Protein AF-A0A9X3L8W0-F1 (afdb_monomer)

InterPro domains:
  IPR000055 Type I restriction modification DNA specificity domain [PF01420] (2-52)
  IPR000055 Type I restriction modification DNA specificity domain [PF01420] (79-223)
  IPR044946 Type I restriction modification DNA specificity domain superfamily [G3DSA:3.90.220.20] (1-67)
  IPR044946 Type I restriction modification DNA specificity domain superfamily [G3DSA:3.90.220.20] (75-221)
  IPR052021 Type I restriction system S subunit [PTHR30408] (2-223)

pLDDT: mean 87.29, std 11.25, range [36.19, 97.88]

Nearest PDB structures (foldseek):
  7vru-assembly1_C  TM=7.306E-01  e=3.325E-08  Aquipseudomonas alcaligenes
  7vs4-assembly1_C  TM=7.216E-01  e=7.332E-08  Aquipseudomonas alcaligenes
  1yf2-assembly2_B  TM=6.536E-01  e=5.409E-08  Methanocaldococcus jannaschii DSM 2661
  8vsr-assembly1_D  TM=7.601E-01  e=6.220E-06  Streptococcus pyogenes MGAS315
  7bto-assembly1_I  TM=6.512E-01  e=2.846E-05  Escherichia coli

Structure (mmCIF, N/CA/C/O backbone):
data_AF-A0A9X3L8W0-F1
#
_entry.id   AF-A0A9X3L8W0-F1
#
loop_
_atom_site.group_PDB
_atom_site.id
_atom_site.type_symbol
_atom_site.label_atom_id
_atom_site.label_alt_id
_atom_site.label_comp_id
_atom_site.label_asym_id
_atom_site.label_entity_id
_atom_site.label_seq_id
_atom_site.pdbx_PDB_ins_code
_atom_site.Cartn_x
_atom_site.Cartn_y
_atom_site.Cartn_z
_atom_site.occupancy
_atom_site.B_iso_or_equiv
_atom_site.auth_seq_id
_atom_site.auth_comp_id
_atom_site.auth_asym_id
_atom_site.auth_atom_id
_atom_site.pdbx_PDB_model_num
ATOM 1 N N . MET A 1 1 ? -28.174 30.145 -14.293 1.00 36.19 1 MET A N 1
ATOM 2 C CA . MET A 1 1 ? -28.746 30.292 -12.938 1.00 36.19 1 MET A CA 1
ATOM 3 C C . MET A 1 1 ?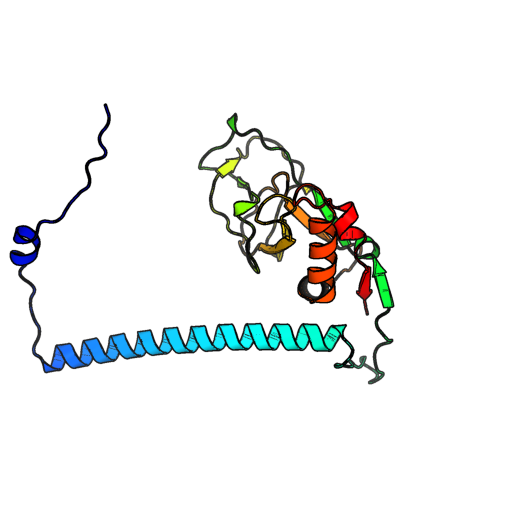 -29.158 28.911 -12.464 1.00 36.19 1 MET A C 1
ATOM 5 O O . MET A 1 1 ? -29.976 28.294 -13.125 1.00 36.19 1 MET A O 1
ATOM 9 N N . GLY A 1 2 ? -28.549 28.388 -11.406 1.00 38.94 2 GLY A N 1
ATOM 10 C CA . GLY A 1 2 ? -28.863 27.056 -10.885 1.00 38.94 2 GLY A CA 1
ATOM 11 C C . GLY A 1 2 ? -28.496 27.012 -9.414 1.00 38.94 2 GLY A C 1
ATOM 12 O O . GLY A 1 2 ? -27.402 26.584 -9.064 1.00 38.94 2 GLY A O 1
ATOM 13 N N . GLY A 1 3 ? -29.362 27.579 -8.575 1.00 41.16 3 GLY A N 1
AT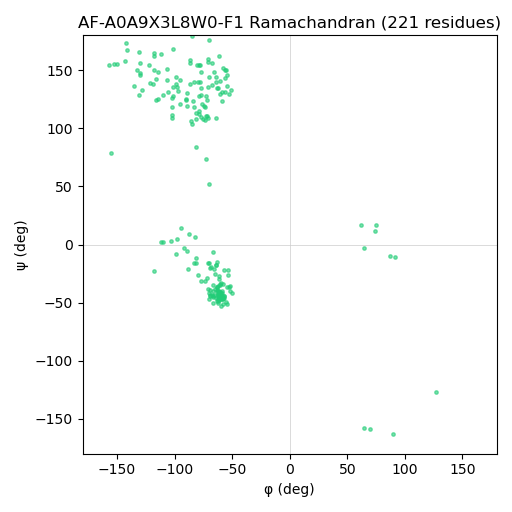OM 14 C CA . GLY A 1 3 ? -29.198 27.549 -7.127 1.00 41.16 3 GLY A CA 1
ATOM 15 C C . GLY A 1 3 ? -29.467 26.140 -6.615 1.00 41.16 3 GLY A C 1
ATOM 16 O O . GLY A 1 3 ? -30.525 25.576 -6.885 1.00 41.16 3 GLY A O 1
ATOM 17 N N . SER A 1 4 ? -28.511 25.563 -5.892 1.00 50.84 4 SER A N 1
ATOM 18 C CA . SER A 1 4 ? -28.744 24.350 -5.120 1.00 50.84 4 SER A CA 1
ATOM 19 C C . SER A 1 4 ? -29.615 24.701 -3.913 1.00 50.84 4 SER A C 1
ATOM 21 O O . SER A 1 4 ? -29.193 25.416 -3.003 1.00 50.84 4 SER A O 1
ATOM 23 N N . THR A 1 5 ? -30.860 24.231 -3.907 1.00 51.44 5 THR A N 1
ATOM 24 C CA . THR A 1 5 ? -31.755 24.372 -2.755 1.00 51.44 5 THR A CA 1
ATOM 25 C C . THR A 1 5 ? -31.166 23.590 -1.583 1.00 51.44 5 THR A C 1
ATOM 27 O O . THR A 1 5 ? -31.130 22.361 -1.596 1.00 51.44 5 THR A O 1
ATOM 30 N N . ARG A 1 6 ? -30.665 24.300 -0.569 1.00 59.81 6 ARG A N 1
ATOM 31 C CA . ARG A 1 6 ? -30.319 23.705 0.724 1.00 59.81 6 ARG A CA 1
ATOM 32 C C . ARG A 1 6 ? -31.618 23.407 1.470 1.00 59.81 6 ARG A C 1
ATOM 34 O O . ARG A 1 6 ? -32.373 24.330 1.763 1.00 59.81 6 ARG A O 1
ATOM 41 N N . PHE A 1 7 ? -31.879 22.139 1.777 1.00 62.81 7 PHE A N 1
ATOM 42 C CA . PHE A 1 7 ? -32.945 21.773 2.707 1.00 62.81 7 PHE A CA 1
ATOM 43 C C . PHE A 1 7 ? -32.513 22.190 4.116 1.00 62.81 7 PHE A C 1
ATOM 45 O O . PHE A 1 7 ? -31.592 21.606 4.681 1.00 62.81 7 PHE A O 1
ATOM 52 N N . ASN A 1 8 ? -33.149 23.227 4.655 1.00 67.50 8 ASN A N 1
ATOM 53 C CA . ASN A 1 8 ? -32.950 23.677 6.028 1.00 67.50 8 ASN A CA 1
ATOM 54 C C . ASN A 1 8 ? -34.168 23.266 6.858 1.00 67.50 8 ASN A C 1
ATOM 56 O O . ASN A 1 8 ? -35.303 23.520 6.459 1.00 67.50 8 ASN A O 1
ATOM 60 N N . VAL A 1 9 ? -33.933 22.659 8.020 1.00 73.69 9 VAL A N 1
ATOM 61 C CA . VAL A 1 9 ? -34.980 22.396 9.013 1.00 73.69 9 VAL A CA 1
ATOM 62 C C . VAL A 1 9 ? -35.052 23.611 9.938 1.00 73.69 9 VAL A C 1
ATOM 64 O O . VAL A 1 9 ? -34.052 23.974 10.554 1.00 73.69 9 VAL A O 1
ATOM 67 N N . SER A 1 10 ? -36.204 24.286 9.997 1.00 80.50 10 SER A N 1
ATOM 68 C CA . SER A 1 10 ? -36.392 25.466 10.848 1.00 80.50 10 SER A CA 1
ATOM 69 C C . SER A 1 10 ? -36.601 25.077 12.314 1.00 80.50 10 SER A C 1
ATOM 71 O O . SER A 1 10 ? -37.125 24.006 12.621 1.00 80.50 10 SER A O 1
ATOM 73 N N . GLN A 1 11 ? -36.261 25.990 13.229 1.00 77.94 11 GLN A N 1
ATOM 74 C CA . GLN A 1 11 ? -36.484 25.810 14.669 1.00 77.94 11 GLN A CA 1
ATOM 75 C C . GLN A 1 11 ? -37.953 25.486 14.991 1.00 77.94 11 GLN A C 1
ATOM 77 O O . GLN A 1 11 ? -38.232 24.663 15.853 1.00 77.94 11 GLN A O 1
ATOM 82 N N . SER A 1 12 ? -38.892 26.087 14.254 1.00 80.88 12 SER A N 1
ATOM 83 C CA . SER A 1 12 ? -40.327 25.819 14.389 1.00 80.88 12 SER A CA 1
ATOM 84 C C . SER A 1 12 ? -40.712 24.376 14.048 1.00 80.88 12 SER A C 1
ATOM 86 O O . SER A 1 12 ? -41.572 23.818 14.720 1.00 80.88 12 SER A O 1
ATOM 88 N N . ILE A 1 13 ? -40.061 23.760 13.052 1.00 79.69 13 ILE A N 1
ATOM 89 C CA . ILE A 1 13 ? -40.296 22.358 12.679 1.00 79.69 13 ILE A CA 1
ATOM 90 C C . ILE A 1 13 ? -39.760 21.439 13.777 1.00 79.69 13 ILE A C 1
ATOM 92 O O . ILE A 1 13 ? -40.487 20.556 14.222 1.00 79.69 13 ILE A O 1
ATOM 96 N N . LEU A 1 14 ? -38.538 21.677 14.268 1.00 77.62 14 LEU A N 1
ATOM 97 C CA . LEU A 1 14 ? -37.950 20.878 15.352 1.00 77.62 14 LEU A CA 1
ATOM 98 C C . LEU A 1 14 ? -38.792 20.926 16.634 1.00 77.62 14 LEU A C 1
ATOM 100 O O . LEU A 1 14 ? -39.015 19.887 17.246 1.00 77.62 14 LEU A O 1
ATOM 104 N N . SER A 1 15 ? -39.311 22.101 17.003 1.00 81.00 15 SER A N 1
ATOM 105 C CA . SER A 1 15 ? -40.166 22.261 18.188 1.00 81.00 15 SER A CA 1
ATOM 106 C C . SER A 1 15 ? -41.538 21.588 18.066 1.00 81.00 15 SER A C 1
ATOM 108 O O . SER A 1 15 ? -42.189 21.376 19.083 1.00 81.00 15 SER A O 1
ATOM 110 N N . SER A 1 16 ? -41.993 21.278 16.847 1.00 82.94 16 SER A N 1
ATOM 111 C CA . SER A 1 16 ? -43.284 20.615 16.597 1.00 82.94 16 SER A CA 1
ATOM 112 C C . SER A 1 16 ? -43.208 19.084 16.594 1.00 82.94 16 SER A C 1
ATOM 114 O O . SER A 1 16 ? -44.237 18.421 16.482 1.00 82.94 16 SER A O 1
ATOM 116 N N . ILE A 1 17 ? -42.004 18.511 16.700 1.00 83.06 17 ILE A N 1
ATOM 117 C CA . ILE A 1 17 ? -41.821 17.060 16.759 1.00 83.06 17 ILE A CA 1
ATOM 118 C C . ILE A 1 17 ? -42.183 16.587 18.168 1.00 83.06 17 ILE A C 1
ATOM 120 O O . ILE A 1 17 ? -41.449 16.825 19.126 1.00 83.06 17 ILE A O 1
ATOM 124 N N . GLU A 1 18 ? -43.301 15.880 18.290 1.00 75.75 18 GLU A N 1
ATOM 125 C CA . GLU A 1 18 ? -43.646 15.168 19.517 1.00 75.75 18 GLU A CA 1
ATOM 126 C C . GLU A 1 18 ? -42.815 13.886 19.624 1.00 75.75 18 GLU A C 1
ATOM 128 O O . GLU A 1 18 ? -42.859 13.012 18.756 1.00 75.75 18 GLU A O 1
ATOM 133 N N . ILE A 1 19 ? -42.042 13.767 20.703 1.00 76.25 19 ILE A N 1
ATOM 134 C CA . ILE A 1 19 ? -41.211 12.594 20.983 1.00 76.25 19 ILE A CA 1
ATOM 135 C C . ILE A 1 19 ? -41.742 11.954 22.263 1.00 76.25 19 ILE A C 1
ATOM 137 O O . ILE A 1 19 ? -41.827 12.601 23.306 1.00 76.25 19 ILE A O 1
ATOM 141 N N . SER A 1 20 ? -42.097 10.672 22.201 1.00 66.88 20 SER A N 1
ATOM 142 C CA . SER A 1 20 ? -42.555 9.935 23.379 1.00 66.88 20 SER A CA 1
ATOM 143 C C . SER A 1 20 ? -41.372 9.640 24.305 1.00 66.88 20 SER A C 1
ATOM 145 O O . SER A 1 20 ? -40.515 8.822 23.978 1.00 66.88 20 SER A O 1
ATOM 147 N N . ILE A 1 21 ? -41.344 10.283 25.472 1.00 67.44 21 ILE A N 1
ATOM 148 C CA . ILE A 1 21 ? -40.310 10.119 26.503 1.00 67.44 21 ILE A CA 1
ATOM 149 C C . ILE A 1 21 ? -40.692 8.918 27.394 1.00 67.44 21 ILE A C 1
ATOM 151 O O . ILE A 1 21 ? -41.631 9.033 28.183 1.00 67.44 21 ILE A O 1
ATOM 155 N N . PRO A 1 22 ? -40.029 7.744 27.308 1.00 66.31 22 PRO A N 1
ATOM 156 C CA . PRO A 1 22 ? -40.218 6.676 28.288 1.00 66.31 22 PRO A CA 1
ATOM 157 C C . PRO A 1 22 ? -39.813 7.123 29.703 1.00 66.31 22 PRO A C 1
ATOM 159 O O . PRO A 1 22 ? -39.102 8.107 29.895 1.00 66.31 22 PRO A O 1
ATOM 162 N N . SER A 1 23 ? -40.268 6.385 30.721 1.00 75.19 23 SER A N 1
ATOM 163 C CA . SER A 1 23 ? -39.978 6.714 32.122 1.00 75.19 23 SER A CA 1
ATOM 164 C C . SER A 1 23 ? -38.473 6.857 32.385 1.00 75.19 23 SER A C 1
ATOM 166 O O . SER A 1 23 ? -37.663 6.135 31.803 1.00 75.19 23 SER A O 1
ATOM 168 N N . GLN A 1 24 ? -38.099 7.763 33.293 1.00 76.31 24 GLN A N 1
ATOM 169 C CA . GLN A 1 24 ? -36.705 8.149 33.560 1.00 76.31 24 GLN A CA 1
ATOM 170 C C . GLN A 1 24 ? -35.763 6.946 33.779 1.00 76.31 24 GLN A C 1
ATOM 172 O O . GLN A 1 24 ? -34.702 6.872 33.170 1.00 76.31 24 GLN A O 1
ATOM 177 N N . ASN A 1 25 ? -36.218 5.925 34.513 1.00 76.56 25 ASN A N 1
ATOM 178 C CA . ASN A 1 25 ? -35.467 4.683 34.749 1.00 76.56 25 ASN A CA 1
ATOM 179 C C . ASN A 1 25 ? -35.198 3.872 33.460 1.00 76.56 25 ASN A C 1
ATOM 181 O O . ASN A 1 25 ? -34.142 3.263 33.303 1.00 76.56 25 ASN A O 1
ATOM 185 N N . LYS A 1 26 ? -36.146 3.851 32.511 1.00 73.31 26 LYS A N 1
ATOM 186 C CA . LYS A 1 26 ? -35.954 3.181 31.213 1.00 73.31 26 LYS A CA 1
ATOM 187 C C . LYS A 1 26 ? -34.968 3.952 30.336 1.00 73.31 26 LYS A C 1
ATOM 189 O O . LYS A 1 26 ? -34.163 3.322 29.661 1.00 73.31 26 LYS A O 1
ATOM 194 N N . HIS A 1 27 ? -35.013 5.284 30.369 1.00 81.00 27 HIS A N 1
ATOM 195 C CA . HIS A 1 27 ? -34.061 6.127 29.649 1.00 81.00 27 HIS A CA 1
ATOM 196 C C . HIS A 1 27 ? -32.626 5.943 30.130 1.00 81.00 27 HIS A C 1
ATOM 198 O O . HIS A 1 27 ? -31.752 5.713 29.301 1.00 81.00 27 HIS A O 1
ATOM 204 N N . GLU A 1 28 ? -32.400 5.975 31.443 1.00 86.25 28 GLU A N 1
ATOM 205 C CA . GLU A 1 28 ? -31.075 5.757 32.036 1.00 86.25 28 GLU A CA 1
ATOM 206 C C . GLU A 1 28 ? -30.514 4.390 31.632 1.00 86.25 28 GLU A C 1
ATOM 208 O O . GLU A 1 28 ? -29.413 4.312 31.102 1.00 86.25 28 GLU A O 1
ATOM 213 N N . LYS A 1 29 ? -31.315 3.320 31.726 1.00 86.56 29 LYS A N 1
ATOM 214 C CA . LYS A 1 29 ? -30.875 1.976 31.312 1.00 86.56 29 LYS A CA 1
ATOM 215 C C . LYS A 1 29 ? -30.512 1.874 29.830 1.00 86.56 29 LYS A C 1
ATOM 217 O O . LYS A 1 29 ? -29.554 1.184 29.487 1.00 86.56 29 LYS A O 1
ATOM 222 N N . ILE A 1 30 ? -31.282 2.513 28.946 1.00 87.25 30 ILE A N 1
ATOM 223 C CA . ILE A 1 30 ? -30.989 2.519 27.504 1.00 87.25 30 ILE A CA 1
ATOM 224 C C . ILE A 1 30 ? -29.721 3.339 27.228 1.00 87.25 30 ILE A C 1
ATOM 226 O O . ILE A 1 30 ? -28.858 2.880 26.482 1.00 87.25 30 ILE A O 1
ATOM 230 N N . ALA A 1 31 ? -29.585 4.514 27.848 1.00 90.19 31 ALA A N 1
ATOM 231 C CA . ALA A 1 31 ? -28.412 5.373 27.710 1.00 90.19 31 ALA A CA 1
ATOM 232 C C . ALA A 1 31 ? -27.140 4.685 28.224 1.00 90.19 31 ALA A C 1
ATOM 234 O O . ALA A 1 31 ? -26.117 4.695 27.537 1.00 90.19 31 ALA A O 1
ATOM 235 N N . ASP A 1 32 ? -27.220 4.016 29.374 1.00 92.81 32 ASP A N 1
ATOM 236 C CA . ASP A 1 32 ? -26.131 3.217 29.931 1.00 92.81 32 ASP A CA 1
ATOM 237 C C . ASP A 1 32 ? -25.740 2.099 28.967 1.00 92.81 32 ASP A C 1
ATOM 239 O O . ASP A 1 32 ? -24.557 1.913 28.682 1.00 92.81 32 ASP A O 1
ATOM 243 N N . PHE A 1 33 ? -26.714 1.366 28.422 1.00 93.38 33 PHE A N 1
ATOM 244 C CA . PHE A 1 33 ? -26.451 0.284 27.476 1.00 93.38 33 PHE A CA 1
ATOM 245 C C . PHE A 1 33 ? -25.746 0.778 26.206 1.00 93.38 33 PHE A C 1
ATOM 247 O O . PHE A 1 33 ? -24.747 0.181 25.805 1.00 93.38 33 PHE A O 1
ATOM 254 N N . ILE A 1 34 ? -26.204 1.883 25.606 1.00 94.06 34 ILE A N 1
ATOM 255 C CA . ILE A 1 34 ? -25.553 2.502 24.436 1.00 94.06 34 ILE A CA 1
ATOM 256 C C . ILE A 1 34 ? -24.127 2.943 24.794 1.00 94.06 34 ILE A C 1
ATOM 258 O O . ILE A 1 34 ? -23.178 2.574 24.101 1.00 94.06 34 ILE A O 1
ATOM 262 N N . SER A 1 35 ? -23.955 3.611 25.938 1.00 95.69 35 SER A N 1
ATOM 263 C CA . SER A 1 35 ? -22.647 4.079 26.418 1.00 95.69 35 SER A CA 1
ATOM 264 C C . SER A 1 35 ? -21.649 2.932 26.631 1.00 95.69 35 SER A C 1
ATOM 266 O O . SER A 1 35 ? -20.449 3.086 26.393 1.00 95.69 35 SER A O 1
ATOM 268 N N . HIS A 1 36 ? -22.120 1.749 27.040 1.00 96.56 36 HIS A N 1
ATOM 269 C CA . HIS A 1 36 ? -21.275 0.556 27.140 1.00 96.56 36 HIS A CA 1
ATOM 270 C C . HIS A 1 36 ? -20.747 0.097 25.773 1.00 96.56 36 HIS A C 1
ATOM 272 O O . HIS A 1 36 ? -19.591 -0.332 25.687 1.00 96.56 36 HIS A O 1
ATOM 278 N N . PHE A 1 37 ? -21.549 0.182 24.706 1.00 96.38 37 PHE A N 1
ATOM 279 C CA . PHE A 1 37 ? -21.077 -0.119 23.351 1.00 96.3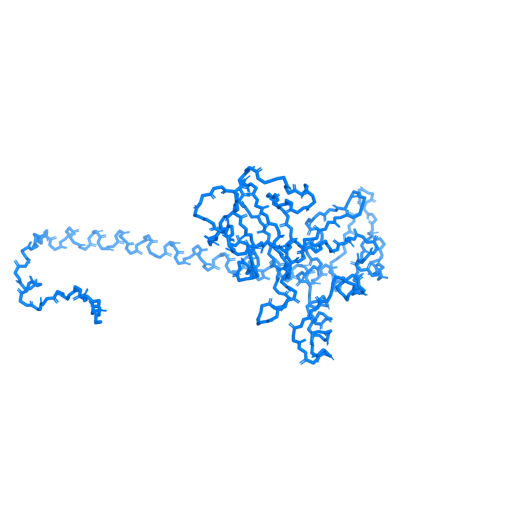8 37 PHE A CA 1
ATOM 280 C C . PHE A 1 37 ? -20.091 0.926 22.853 1.00 96.38 37 PHE A C 1
ATOM 282 O O . PHE A 1 37 ? -19.044 0.533 22.338 1.00 96.38 37 PHE A O 1
ATOM 289 N N . ASP A 1 38 ? -20.359 2.212 23.072 1.00 96.62 38 ASP A N 1
ATOM 290 C CA . ASP A 1 38 ? -19.440 3.288 22.683 1.00 96.62 38 ASP A CA 1
ATOM 291 C C . ASP A 1 38 ? -18.072 3.111 23.354 1.00 96.62 38 ASP A C 1
ATOM 293 O O . ASP A 1 38 ? -17.033 3.116 22.688 1.00 96.62 38 ASP A O 1
ATOM 297 N N . LYS A 1 39 ? -18.061 2.804 24.657 1.00 97.44 39 LYS A N 1
ATOM 298 C CA . LYS A 1 39 ? -16.829 2.480 25.389 1.00 97.44 39 LYS A CA 1
ATOM 299 C C . LYS A 1 39 ? -16.125 1.248 24.820 1.00 97.44 39 LYS A C 1
ATOM 301 O O . LYS A 1 39 ? -14.900 1.223 24.720 1.00 97.44 39 LYS A O 1
ATOM 306 N N . LYS A 1 40 ? -16.872 0.209 24.439 1.00 97.38 40 LYS A N 1
ATOM 307 C CA . LYS A 1 40 ? -16.295 -1.000 23.835 1.00 97.38 40 LYS A CA 1
ATOM 308 C C . LYS A 1 40 ? -15.681 -0.714 22.462 1.00 97.38 40 LYS A C 1
ATOM 310 O O . LYS A 1 40 ? -14.611 -1.246 22.178 1.00 97.38 40 LYS A O 1
ATOM 315 N N . VAL A 1 41 ? -16.322 0.115 21.638 1.00 97.69 41 VAL A N 1
ATOM 316 C CA . VAL A 1 41 ? -15.785 0.571 20.345 1.00 97.69 41 VAL A CA 1
ATOM 317 C C . VAL A 1 41 ? -14.489 1.346 20.562 1.00 97.69 41 VAL A C 1
ATOM 319 O O . VAL A 1 41 ? -13.482 1.024 19.931 1.00 97.69 41 VAL A O 1
ATOM 322 N N . GLN A 1 42 ? -14.477 2.287 21.508 1.00 97.75 42 GLN A N 1
ATOM 323 C CA . GLN A 1 42 ? -13.281 3.055 21.854 1.00 97.75 42 GLN A CA 1
ATOM 324 C C . GLN A 1 42 ? -12.121 2.143 22.284 1.00 97.75 42 GLN A C 1
ATOM 326 O O . GLN A 1 42 ? -11.037 2.219 21.710 1.00 97.75 42 GLN A O 1
ATOM 331 N N . LEU A 1 43 ? -12.354 1.224 23.227 1.00 97.75 43 LEU A N 1
ATOM 332 C CA . LEU A 1 43 ? -11.325 0.286 23.698 1.00 97.75 43 LEU A CA 1
ATOM 333 C C . LEU A 1 43 ? -10.792 -0.619 22.575 1.00 97.75 43 LEU A C 1
ATOM 335 O O . LEU A 1 43 ? -9.616 -0.986 22.571 1.00 97.75 43 LEU A O 1
ATOM 339 N N . GLN A 1 44 ? -11.639 -1.007 21.617 1.00 97.88 44 GLN A N 1
ATOM 340 C CA . GLN A 1 44 ? -11.182 -1.770 20.454 1.00 97.88 44 GLN A CA 1
ATOM 341 C C . GLN A 1 44 ? -10.307 -0.930 19.524 1.00 97.88 44 GLN A C 1
ATOM 343 O O . GLN A 1 44 ? -9.308 -1.450 19.027 1.00 97.88 44 GLN A O 1
ATOM 348 N N . GLN A 1 45 ? -10.640 0.345 19.321 1.00 95.88 45 GLN A N 1
ATOM 349 C CA . GLN A 1 45 ? -9.829 1.257 18.520 1.00 95.88 45 GLN A CA 1
ATOM 350 C C . GLN A 1 45 ? -8.451 1.486 19.162 1.00 95.88 45 GLN A C 1
ATOM 352 O O . GLN A 1 45 ? -7.435 1.300 18.496 1.00 95.88 45 GLN A O 1
ATOM 357 N N . GLU A 1 46 ? -8.405 1.743 20.471 1.00 97.31 46 GLU A N 1
ATOM 358 C CA . GLU A 1 46 ? -7.152 1.863 21.233 1.00 97.31 46 GLU A CA 1
ATOM 359 C C . GLU A 1 46 ? -6.293 0.593 21.119 1.00 97.31 46 GLU A C 1
ATOM 361 O O . GLU A 1 46 ? -5.092 0.658 20.854 1.00 97.31 46 GLU A O 1
ATOM 366 N N . LYS A 1 47 ? -6.909 -0.592 21.236 1.00 97.62 47 LYS A N 1
ATOM 367 C CA . LYS A 1 47 ? -6.207 -1.871 21.053 1.00 97.62 47 LYS A CA 1
ATOM 368 C C . LYS A 1 47 ? -5.641 -2.031 19.639 1.00 97.62 47 LYS A C 1
ATOM 370 O O . LYS A 1 47 ? -4.544 -2.567 19.487 1.00 97.62 47 LYS A O 1
ATOM 375 N N . ILE A 1 48 ? -6.379 -1.617 18.609 1.00 95.06 48 ILE A N 1
ATOM 376 C CA . ILE A 1 48 ? -5.910 -1.660 17.217 1.00 95.06 48 ILE A CA 1
ATOM 377 C C . ILE A 1 48 ? -4.675 -0.777 17.049 1.00 95.06 48 ILE A C 1
ATOM 379 O O . ILE A 1 48 ? -3.708 -1.206 16.417 1.00 95.06 48 ILE A O 1
ATOM 383 N N . ASP A 1 49 ? -4.691 0.425 17.614 1.00 93.50 49 ASP A N 1
ATOM 384 C CA . ASP A 1 49 ? -3.592 1.373 17.458 1.00 93.50 49 ASP A CA 1
ATOM 385 C C . ASP A 1 49 ? -2.339 0.905 18.214 1.00 93.50 49 ASP A C 1
ATOM 387 O O . ASP A 1 49 ? -1.262 0.850 17.614 1.00 93.50 49 ASP A O 1
ATOM 391 N N . LEU A 1 50 ? -2.490 0.377 19.434 1.00 95.69 50 LEU A N 1
ATOM 392 C CA . LEU A 1 50 ? -1.394 -0.277 20.165 1.00 95.69 50 LEU A CA 1
ATOM 393 C C . LEU A 1 50 ? -0.795 -1.466 19.395 1.00 95.69 50 LEU A C 1
ATOM 395 O O . LEU A 1 50 ? 0.423 -1.630 19.342 1.00 95.69 50 LEU A O 1
ATOM 399 N N . LEU A 1 51 ? -1.627 -2.298 18.758 1.00 95.00 51 LEU A N 1
ATOM 400 C CA . LEU A 1 51 ? -1.144 -3.429 17.955 1.00 95.00 51 LEU A CA 1
ATOM 401 C C . LEU A 1 51 ? -0.376 -2.974 16.706 1.00 95.00 51 LEU A C 1
ATOM 403 O O . LEU A 1 51 ? 0.588 -3.634 16.308 1.00 95.00 51 LEU A O 1
ATOM 407 N N . LYS A 1 52 ? -0.770 -1.859 16.081 1.00 88.88 52 LYS A N 1
ATOM 408 C CA . LYS A 1 52 ? -0.025 -1.275 14.953 1.00 88.88 52 LYS A CA 1
ATOM 409 C C . LYS A 1 52 ? 1.338 -0.757 15.401 1.00 88.88 52 LYS A C 1
ATOM 411 O O . LYS A 1 52 ? 2.331 -1.034 14.727 1.00 88.88 52 LYS A O 1
ATOM 416 N N . GLU A 1 53 ? 1.400 -0.056 16.531 1.00 90.56 53 GLU A N 1
ATOM 417 C CA . GLU A 1 53 ? 2.662 0.419 17.107 1.00 90.56 53 GLU A CA 1
ATOM 418 C C . GLU A 1 53 ? 3.583 -0.747 17.472 1.00 90.56 53 GLU A C 1
ATOM 420 O O . GLU A 1 53 ? 4.751 -0.760 17.080 1.00 90.56 53 GLU A O 1
ATOM 425 N N . GLN A 1 54 ? 3.044 -1.779 18.123 1.00 92.19 54 GLN A N 1
ATOM 426 C CA . GLN A 1 54 ? 3.794 -2.984 18.465 1.00 92.19 54 GLN A CA 1
ATOM 427 C C . GLN A 1 54 ? 4.327 -3.698 17.211 1.00 92.19 54 GLN A C 1
ATOM 429 O O . GLN A 1 54 ? 5.500 -4.069 17.159 1.00 92.19 54 GLN A O 1
ATOM 434 N N . LYS A 1 55 ? 3.498 -3.852 16.168 1.00 89.44 55 LYS A N 1
ATOM 435 C CA . LYS A 1 55 ? 3.919 -4.408 14.871 1.00 89.44 55 LYS A CA 1
ATOM 436 C C . LYS A 1 55 ? 5.065 -3.596 14.265 1.00 89.44 55 LYS A C 1
ATOM 438 O O . LYS A 1 55 ? 6.035 -4.189 13.794 1.00 89.44 55 LYS A O 1
ATOM 443 N N . LYS A 1 56 ? 4.962 -2.263 14.266 1.00 85.06 56 LYS A N 1
ATOM 444 C CA . LYS A 1 56 ? 6.012 -1.366 13.762 1.00 85.06 56 LYS A CA 1
ATOM 445 C C . LYS A 1 56 ? 7.318 -1.557 14.537 1.00 85.06 56 LYS A C 1
ATOM 447 O O . LYS A 1 56 ? 8.363 -1.702 13.909 1.00 85.06 56 LYS A O 1
ATOM 452 N N . GLY A 1 57 ? 7.242 -1.634 15.867 1.00 87.50 57 GLY A N 1
ATOM 453 C CA . GLY A 1 57 ? 8.390 -1.916 16.731 1.00 87.50 57 GLY A CA 1
ATOM 454 C C . GLY A 1 57 ? 9.053 -3.255 16.404 1.00 87.50 57 GLY A C 1
ATOM 455 O O . GLY A 1 57 ? 10.262 -3.304 16.206 1.00 87.50 57 GLY A O 1
ATOM 456 N N . TYR A 1 58 ? 8.274 -4.330 16.239 1.00 88.06 58 TYR A N 1
ATOM 457 C CA . TYR A 1 58 ? 8.831 -5.628 15.844 1.00 88.06 58 TYR A CA 1
ATOM 458 C C . TYR A 1 58 ? 9.501 -5.593 14.473 1.00 88.06 58 TYR A C 1
ATOM 460 O O . TYR A 1 58 ? 10.606 -6.105 14.340 1.00 88.06 58 TYR A O 1
ATOM 468 N N . ILE A 1 59 ? 8.875 -4.983 13.462 1.00 85.88 59 ILE A N 1
ATOM 469 C CA . ILE A 1 59 ? 9.480 -4.842 12.128 1.00 85.88 59 ILE A CA 1
ATOM 470 C C . ILE A 1 59 ? 10.822 -4.112 12.226 1.00 85.88 59 ILE A C 1
ATOM 472 O O . ILE A 1 59 ? 11.809 -4.570 11.653 1.00 85.88 59 ILE A O 1
ATOM 476 N N . GLN A 1 60 ? 10.871 -3.015 12.982 1.00 82.69 60 GLN A N 1
ATOM 477 C CA . GLN A 1 60 ? 12.097 -2.260 13.200 1.00 82.69 60 GLN A CA 1
ATOM 478 C C . GLN A 1 60 ? 13.172 -3.134 13.858 1.00 82.69 60 GLN A C 1
ATOM 480 O O . GLN A 1 60 ? 14.240 -3.309 13.281 1.00 82.69 60 GLN A O 1
ATOM 485 N N . SER A 1 61 ? 12.867 -3.782 14.984 1.00 83.69 61 SER A N 1
ATOM 486 C CA . SER A 1 61 ? 13.813 -4.662 15.683 1.00 83.69 61 SER A CA 1
ATOM 487 C C . SER A 1 61 ? 14.275 -5.863 14.844 1.00 83.69 61 SER A C 1
ATOM 489 O O . SER A 1 61 ? 15.396 -6.339 15.017 1.00 83.69 61 SER A O 1
ATOM 491 N N . ILE A 1 62 ? 13.446 -6.365 13.923 1.00 83.94 62 ILE A N 1
ATOM 492 C CA . ILE A 1 62 ? 13.821 -7.439 12.990 1.00 83.94 62 ILE A CA 1
ATOM 493 C C . ILE A 1 62 ? 14.899 -6.962 12.014 1.00 83.94 62 ILE A C 1
ATOM 495 O O . ILE A 1 62 ? 15.915 -7.634 11.849 1.00 83.94 62 ILE A O 1
ATOM 499 N N . PHE A 1 63 ? 14.692 -5.815 11.366 1.00 80.12 63 PHE A N 1
ATOM 500 C CA . PHE A 1 63 ? 15.579 -5.346 10.296 1.00 80.12 63 PHE A CA 1
ATOM 501 C C . PHE A 1 63 ? 16.759 -4.498 10.791 1.00 80.12 63 PHE A C 1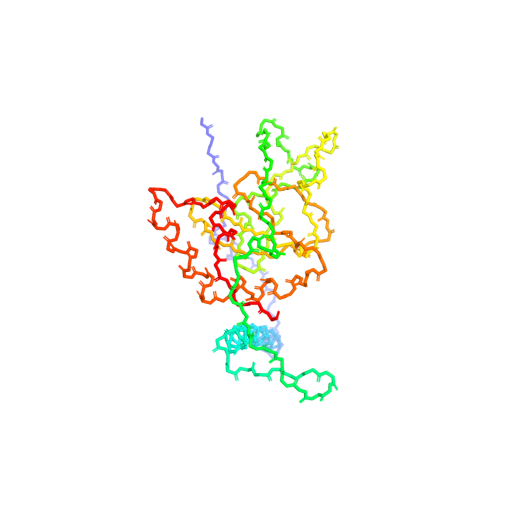
ATOM 503 O O . PHE A 1 63 ? 17.786 -4.449 10.116 1.00 80.12 63 PHE A O 1
ATOM 510 N N . GLU A 1 64 ? 16.662 -3.909 11.985 1.00 73.81 64 GLU A N 1
ATOM 511 C CA . GLU A 1 64 ? 17.754 -3.204 12.679 1.00 73.81 64 GLU A CA 1
ATOM 512 C C . GLU A 1 64 ? 18.614 -4.146 13.551 1.00 73.81 64 GLU A C 1
ATOM 514 O O . GLU A 1 64 ? 19.543 -3.699 14.214 1.00 73.81 64 GLU A O 1
ATOM 519 N N . ARG A 1 65 ? 18.394 -5.470 13.435 1.00 66.31 65 ARG A N 1
ATOM 520 C CA . ARG A 1 65 ? 19.230 -6.569 13.972 1.00 66.31 65 ARG A CA 1
ATOM 521 C C . ARG A 1 65 ? 19.151 -6.822 15.485 1.00 66.31 65 ARG A C 1
ATOM 523 O O . ARG A 1 65 ? 19.977 -7.571 16.013 1.00 66.31 65 ARG A O 1
ATOM 530 N N . ASP A 1 66 ? 18.126 -6.316 16.162 1.00 62.19 66 ASP A N 1
ATOM 531 C CA . ASP A 1 66 ? 17.877 -6.624 17.579 1.00 62.19 66 ASP A CA 1
ATOM 532 C C . ASP A 1 66 ? 17.254 -8.017 17.776 1.00 62.19 66 ASP A C 1
ATOM 534 O O . ASP A 1 66 ? 17.508 -8.697 18.774 1.00 62.19 66 ASP A O 1
ATOM 538 N N . LEU A 1 67 ? 16.458 -8.486 16.808 1.00 67.94 67 LEU A N 1
ATOM 539 C CA . LEU A 1 67 ? 15.783 -9.785 16.858 1.00 67.94 67 LEU A CA 1
ATOM 540 C C . LEU A 1 67 ? 16.492 -10.823 15.985 1.00 67.94 67 LEU A C 1
ATOM 542 O O . LEU A 1 67 ? 16.452 -10.777 14.757 1.00 67.94 67 LEU A O 1
ATOM 546 N N . LYS A 1 68 ? 17.102 -11.820 16.635 1.00 72.12 68 LYS A N 1
ATOM 547 C CA . LYS A 1 68 ? 17.738 -12.959 15.962 1.00 72.12 68 LYS A CA 1
ATOM 548 C C . LYS A 1 68 ? 16.780 -14.139 15.882 1.00 72.12 68 LYS A C 1
ATOM 550 O O . LYS A 1 68 ? 16.357 -14.684 16.901 1.00 72.12 68 LYS A O 1
ATOM 555 N N . PHE A 1 69 ? 16.498 -14.586 14.667 1.00 75.81 69 PHE A N 1
ATOM 556 C CA . PHE A 1 69 ? 15.711 -15.791 14.432 1.00 75.81 69 PHE A CA 1
ATOM 557 C C . PHE A 1 69 ? 16.611 -17.029 14.440 1.00 75.81 69 PHE A C 1
ATOM 559 O O . PHE A 1 69 ? 17.807 -16.931 14.155 1.00 75.81 69 PHE A O 1
ATOM 566 N N . LYS A 1 70 ? 16.037 -18.201 14.730 1.00 78.19 70 LYS A N 1
ATOM 567 C CA . LYS A 1 70 ? 16.716 -19.496 14.603 1.00 78.19 70 LYS A CA 1
ATOM 568 C C . LYS A 1 70 ? 16.044 -20.363 13.542 1.00 78.19 70 LYS A C 1
ATOM 570 O O . LYS A 1 70 ? 14.819 -20.360 13.446 1.00 78.19 70 LYS A O 1
ATOM 575 N N . ASP A 1 71 ? 16.840 -21.107 12.782 1.00 78.00 71 ASP A N 1
ATOM 576 C CA . ASP A 1 71 ? 16.365 -22.137 11.862 1.00 78.00 71 ASP A CA 1
ATOM 577 C C . ASP A 1 71 ? 15.803 -23.354 12.624 1.00 78.00 71 ASP A C 1
ATOM 579 O O . ASP A 1 71 ? 15.863 -23.442 13.857 1.00 78.00 71 ASP A O 1
ATOM 583 N N . SER A 1 72 ? 15.266 -24.328 11.886 1.00 83.75 72 SER A N 1
ATOM 584 C CA . SER A 1 72 ? 14.752 -25.587 12.446 1.00 83.75 72 SER A CA 1
ATOM 585 C C . SER A 1 72 ? 15.797 -26.375 13.248 1.00 83.75 72 SER A C 1
ATOM 587 O O . SER A 1 72 ? 15.438 -27.143 14.137 1.00 83.75 72 SER A O 1
ATOM 589 N N . ASN A 1 73 ? 17.086 -26.135 12.999 1.00 84.62 73 ASN A N 1
ATOM 590 C CA . ASN A 1 73 ? 18.216 -26.741 13.699 1.00 84.62 73 ASN A CA 1
ATOM 591 C C . ASN A 1 73 ? 18.725 -25.872 14.866 1.00 84.62 73 ASN A C 1
ATOM 593 O O . ASN A 1 73 ? 19.819 -26.107 15.381 1.00 84.62 73 ASN A O 1
ATOM 597 N N . ARG A 1 74 ? 17.951 -24.865 15.300 1.00 79.44 74 ARG A N 1
ATOM 598 C CA . ARG A 1 74 ? 18.280 -23.912 16.378 1.00 79.44 74 ARG A CA 1
ATOM 599 C C . ARG A 1 74 ? 19.521 -23.052 16.112 1.00 79.44 74 ARG A C 1
ATOM 601 O O . ARG A 1 74 ? 20.041 -22.434 17.048 1.00 79.44 74 ARG A O 1
ATOM 608 N N . ARG A 1 75 ? 19.981 -22.966 14.866 1.00 77.69 75 ARG A N 1
ATOM 609 C CA . ARG A 1 75 ? 21.082 -22.082 14.468 1.00 77.69 75 ARG A CA 1
ATOM 610 C C . ARG A 1 75 ? 20.516 -20.715 14.144 1.00 77.69 75 ARG A C 1
ATOM 612 O O . ARG A 1 75 ? 19.472 -20.627 13.511 1.00 77.69 75 ARG A O 1
ATOM 619 N N . TYR A 1 76 ? 21.189 -19.652 14.566 1.00 76.75 76 TYR A N 1
ATOM 620 C CA . TYR A 1 76 ? 20.772 -18.314 14.161 1.00 76.75 76 TYR A CA 1
ATOM 621 C C . TYR A 1 76 ? 20.834 -18.183 12.635 1.00 76.75 76 TYR A C 1
ATOM 623 O O . TYR A 1 76 ? 21.762 -18.712 12.016 1.00 76.75 76 TYR A O 1
ATOM 631 N N . PHE A 1 77 ? 19.852 -17.506 12.033 1.00 69.50 77 PHE A N 1
ATOM 632 C CA . PHE A 1 77 ? 19.942 -17.152 10.615 1.00 69.50 77 PHE A CA 1
ATOM 633 C C . PHE A 1 77 ? 21.223 -16.346 10.369 1.00 69.50 77 PHE A C 1
ATOM 635 O O . PHE A 1 77 ? 21.710 -15.646 11.264 1.00 69.50 77 PHE A O 1
ATOM 642 N N . LYS A 1 78 ? 21.782 -16.471 9.158 1.00 68.56 78 LYS A N 1
ATOM 643 C CA . LYS A 1 78 ? 22.887 -15.605 8.739 1.00 68.56 78 LYS A CA 1
ATOM 644 C C . LYS A 1 78 ? 22.435 -14.146 8.823 1.00 68.56 78 LYS A C 1
ATOM 646 O O . LYS A 1 78 ? 21.246 -13.853 8.720 1.00 68.56 78 LYS A O 1
ATOM 651 N N . GLU A 1 79 ? 23.390 -13.249 9.054 1.00 73.38 79 GLU A N 1
ATOM 652 C CA . GLU A 1 79 ? 23.087 -11.820 9.077 1.00 73.38 79 GLU A CA 1
ATOM 653 C C . GLU A 1 79 ? 22.432 -11.387 7.768 1.00 73.38 79 GLU A C 1
ATOM 655 O O . GLU A 1 79 ? 22.814 -11.858 6.695 1.00 73.38 79 GLU A O 1
ATOM 660 N N . PHE A 1 80 ? 21.477 -10.463 7.873 1.00 81.56 80 PHE A N 1
ATOM 661 C CA . PHE A 1 80 ? 20.838 -9.891 6.700 1.00 81.56 80 PHE A CA 1
ATOM 662 C C . PHE A 1 80 ? 21.879 -9.192 5.831 1.00 81.56 80 PHE A C 1
ATOM 664 O O . PHE A 1 80 ? 22.651 -8.352 6.315 1.00 81.56 80 PHE A O 1
ATOM 671 N N . ALA A 1 81 ? 21.872 -9.528 4.548 1.00 86.25 81 ALA A N 1
ATOM 672 C CA . ALA A 1 81 ? 22.719 -8.908 3.549 1.00 86.25 81 ALA A CA 1
ATOM 673 C C . ALA A 1 81 ? 21.958 -7.778 2.848 1.00 86.25 81 ALA A C 1
ATOM 675 O O . ALA A 1 81 ? 20.757 -7.863 2.592 1.00 86.25 81 ALA A O 1
ATOM 676 N N . MET A 1 82 ? 22.675 -6.696 2.561 1.00 90.44 82 MET A N 1
ATOM 677 C CA . MET A 1 82 ? 22.109 -5.515 1.923 1.00 90.44 82 MET A CA 1
ATOM 678 C C . MET A 1 82 ? 22.066 -5.722 0.410 1.00 90.44 82 MET A C 1
ATOM 680 O O . MET A 1 82 ? 23.114 -5.861 -0.222 1.00 90.44 82 MET A O 1
ATOM 684 N N . PHE A 1 83 ? 20.870 -5.710 -0.175 1.00 92.50 83 PHE A N 1
ATOM 685 C CA . PHE A 1 83 ? 20.683 -5.810 -1.623 1.00 92.50 83 PHE A CA 1
ATOM 686 C C . PHE A 1 83 ? 19.705 -4.749 -2.132 1.00 92.50 83 PHE A C 1
ATOM 688 O O . PHE A 1 83 ? 18.777 -4.380 -1.408 1.00 92.50 83 PHE A O 1
ATOM 695 N N . PRO A 1 84 ? 19.856 -4.273 -3.382 1.00 95.25 84 PRO A N 1
ATOM 696 C CA . PRO A 1 84 ? 18.820 -3.488 -4.040 1.00 95.25 84 PRO A CA 1
ATOM 697 C C . PRO A 1 84 ? 17.486 -4.238 -4.035 1.00 95.25 84 PRO A C 1
ATOM 699 O O . PRO A 1 84 ? 17.442 -5.428 -4.362 1.00 95.25 84 PRO A O 1
ATOM 702 N N . LEU A 1 85 ? 16.385 -3.548 -3.729 1.00 94.50 85 LEU A N 1
ATOM 703 C CA . LEU A 1 85 ? 15.035 -4.118 -3.769 1.00 94.50 85 LEU A CA 1
ATOM 704 C C . LEU A 1 85 ? 14.745 -4.780 -5.125 1.00 94.50 85 LEU A C 1
ATOM 706 O O . LEU A 1 85 ? 14.146 -5.854 -5.177 1.00 94.50 85 LEU A O 1
ATOM 710 N N . GLY A 1 86 ? 15.260 -4.185 -6.204 1.00 94.50 86 GLY A N 1
ATOM 711 C CA . GLY A 1 86 ? 15.209 -4.686 -7.574 1.00 94.50 86 GLY A CA 1
ATOM 712 C C . GLY A 1 86 ? 15.732 -6.112 -7.765 1.00 94.50 86 GLY A C 1
ATOM 713 O O . GLY A 1 86 ? 15.349 -6.768 -8.735 1.00 94.50 86 GLY A O 1
ATOM 714 N N . ASN A 1 87 ? 16.575 -6.632 -6.867 1.00 92.75 87 ASN A N 1
ATOM 715 C CA . ASN A 1 87 ? 17.057 -8.015 -6.929 1.00 92.75 87 ASN A CA 1
ATOM 716 C C . ASN A 1 87 ? 15.962 -9.026 -6.557 1.00 92.75 87 ASN A C 1
ATOM 718 O O . ASN A 1 87 ? 15.963 -10.139 -7.081 1.00 92.75 87 ASN A O 1
ATOM 722 N N . HIS A 1 88 ? 15.008 -8.628 -5.711 1.00 90.75 88 HIS A N 1
ATOM 723 C CA . HIS A 1 88 ? 14.003 -9.518 -5.121 1.00 90.75 88 HIS A CA 1
ATOM 724 C C . HIS A 1 88 ? 12.561 -9.178 -5.506 1.00 90.75 88 HIS A C 1
ATOM 726 O O . HIS A 1 88 ? 11.695 -10.047 -5.472 1.00 90.75 88 HIS A O 1
ATOM 732 N N . ALA A 1 89 ? 12.288 -7.940 -5.901 1.00 92.81 89 ALA A N 1
ATOM 733 C CA . ALA A 1 89 ? 10.984 -7.499 -6.372 1.00 92.81 89 ALA A CA 1
ATOM 734 C C . ALA A 1 89 ? 11.150 -6.483 -7.504 1.00 92.81 89 ALA A C 1
ATOM 736 O O . ALA A 1 89 ? 12.192 -5.846 -7.639 1.00 92.81 89 ALA A O 1
ATOM 737 N N . TYR A 1 90 ? 10.124 -6.321 -8.328 1.00 93.31 90 TYR A N 1
ATOM 738 C CA . TYR A 1 90 ? 10.050 -5.236 -9.298 1.00 93.31 90 TYR A CA 1
ATOM 739 C C . TYR A 1 90 ? 8.798 -4.398 -9.069 1.00 93.31 90 TYR A C 1
ATOM 741 O O . TYR A 1 90 ? 7.799 -4.866 -8.522 1.00 93.31 90 TYR A O 1
ATOM 749 N N . VAL A 1 91 ? 8.867 -3.136 -9.485 1.00 95.81 91 VAL A N 1
ATOM 750 C CA . VAL A 1 91 ? 7.733 -2.215 -9.435 1.00 95.81 91 VAL A CA 1
ATOM 751 C C . VAL A 1 91 ? 7.162 -2.095 -10.836 1.00 95.81 91 VAL A C 1
ATOM 753 O O . VAL A 1 91 ? 7.773 -1.508 -11.729 1.00 95.81 91 VAL A O 1
ATOM 756 N N . GLN A 1 92 ? 5.981 -2.661 -11.044 1.00 95.69 92 GLN A N 1
ATOM 757 C CA . GLN A 1 92 ? 5.285 -2.556 -12.311 1.00 95.69 92 GLN A CA 1
ATOM 758 C C . GLN A 1 92 ? 4.488 -1.252 -12.378 1.00 95.69 92 GLN A C 1
ATOM 760 O O . GLN A 1 92 ? 3.618 -1.007 -11.543 1.00 95.69 92 GLN A O 1
ATOM 765 N N . GLY A 1 93 ? 4.745 -0.436 -13.398 1.00 95.31 93 GLY A N 1
ATOM 766 C CA . GLY A 1 93 ? 3.928 0.743 -13.681 1.00 95.31 93 GLY A CA 1
ATOM 767 C C . GLY A 1 93 ? 2.511 0.389 -14.150 1.00 95.31 93 GLY A C 1
ATOM 768 O O . GLY A 1 93 ? 2.257 -0.696 -14.681 1.00 95.31 93 GLY A O 1
ATOM 769 N N . GLY A 1 94 ? 1.585 1.326 -13.955 1.00 95.19 94 GLY A N 1
ATOM 770 C CA . GLY A 1 94 ? 0.207 1.218 -14.434 1.00 95.19 94 GLY A CA 1
ATOM 771 C C . GLY A 1 94 ? -0.028 1.662 -15.877 1.00 95.19 94 GLY A C 1
ATOM 772 O O . GLY A 1 94 ? 0.880 2.105 -16.582 1.00 95.19 94 GLY A O 1
ATOM 773 N N . PHE A 1 95 ? -1.284 1.555 -16.300 1.00 95.50 95 PHE A N 1
ATOM 774 C CA . PHE A 1 95 ? -1.754 1.868 -17.647 1.00 95.50 95 PHE A CA 1
ATOM 775 C C . PHE A 1 95 ? -2.394 3.258 -17.732 1.00 95.50 95 PHE A C 1
ATOM 777 O O . PHE A 1 95 ? -3.072 3.697 -16.805 1.00 95.50 95 PHE A O 1
ATOM 784 N N . ALA A 1 96 ? -2.197 3.941 -18.864 1.00 95.19 96 ALA A N 1
ATOM 785 C CA . ALA A 1 96 ? -2.765 5.259 -19.132 1.00 95.19 96 ALA A CA 1
ATOM 786 C C . ALA A 1 96 ? -4.222 5.169 -19.620 1.00 95.19 96 ALA A C 1
ATOM 788 O O . ALA A 1 96 ? -4.484 5.199 -20.824 1.00 95.19 96 ALA A O 1
ATOM 789 N N . PHE A 1 97 ? -5.181 5.063 -18.696 1.00 95.19 97 PHE A N 1
ATOM 790 C CA . PHE A 1 97 ? -6.598 4.973 -19.064 1.00 95.19 97 PHE A CA 1
ATOM 791 C C . PHE A 1 97 ? -7.138 6.302 -19.609 1.00 95.19 97 PHE A C 1
ATOM 793 O O . PHE A 1 97 ? -6.904 7.374 -19.043 1.00 95.19 97 PHE A O 1
ATOM 800 N N . LYS A 1 98 ? -7.906 6.234 -20.704 1.00 94.38 98 LYS A N 1
ATOM 801 C CA . LYS A 1 98 ? -8.557 7.408 -21.303 1.00 94.38 98 LYS A CA 1
ATOM 802 C C . LYS A 1 98 ? -9.752 7.828 -20.451 1.00 94.38 98 LYS A C 1
ATOM 804 O O . LYS A 1 98 ? -10.717 7.077 -20.335 1.00 94.38 98 LYS A O 1
ATOM 809 N N . SER A 1 99 ? -9.719 9.050 -19.922 1.00 93.94 99 SER A N 1
ATOM 810 C CA . SER A 1 99 ? -10.793 9.590 -19.077 1.00 93.94 99 SER A CA 1
ATOM 811 C C . SER A 1 99 ? -12.145 9.683 -19.784 1.00 93.94 99 SER A C 1
ATOM 813 O O . SER A 1 99 ? -13.175 9.560 -19.133 1.00 93.94 99 SER A O 1
ATOM 815 N N . SER A 1 100 ? -12.157 9.827 -21.113 1.00 95.81 100 SER A N 1
ATOM 816 C CA . SER A 1 100 ? -13.383 9.823 -21.923 1.00 95.81 100 SER A CA 1
ATOM 817 C C . SER A 1 100 ? -14.153 8.500 -21.887 1.00 95.81 100 SER A C 1
ATOM 819 O O . SER A 1 100 ? -15.310 8.470 -22.289 1.00 95.81 100 SER A O 1
ATOM 821 N N . LYS A 1 101 ? -13.524 7.415 -21.421 1.00 95.31 101 LYS A N 1
ATOM 822 C CA . LYS A 1 101 ? -14.143 6.094 -21.259 1.00 95.31 101 LYS A CA 1
ATOM 823 C C . LYS A 1 101 ? -14.499 5.773 -19.804 1.00 95.31 101 LYS A C 1
ATOM 825 O O . LYS A 1 101 ? -14.927 4.659 -19.522 1.00 95.31 101 LYS A O 1
ATOM 830 N N . PHE A 1 102 ? -14.284 6.698 -18.867 1.00 95.56 102 PHE A N 1
ATOM 831 C CA . PHE A 1 102 ? -14.630 6.466 -17.466 1.00 95.56 102 PHE A CA 1
ATOM 832 C C . PHE A 1 102 ? -16.141 6.382 -17.284 1.00 95.56 102 PHE A C 1
ATOM 834 O O . PHE A 1 102 ? -16.895 7.182 -17.834 1.00 95.56 102 PHE A O 1
ATOM 841 N N . GLN A 1 103 ? -16.564 5.420 -16.473 1.00 95.44 103 GLN A N 1
ATOM 842 C CA . GLN A 1 103 ? -17.965 5.150 -16.177 1.00 95.44 103 GLN A CA 1
ATOM 843 C C . GLN A 1 103 ? -18.142 4.745 -14.710 1.00 95.44 103 GLN A C 1
ATOM 845 O O . GLN A 1 103 ? -17.168 4.570 -13.977 1.00 95.44 103 GLN A O 1
ATOM 850 N N . ASN A 1 104 ? -19.394 4.597 -14.277 1.00 93.88 104 ASN A N 1
ATOM 851 C CA . ASN A 1 104 ? -19.735 4.233 -12.897 1.00 93.88 104 ASN A CA 1
ATOM 852 C C . ASN A 1 104 ? -19.875 2.710 -12.685 1.00 93.88 104 ASN A C 1
ATOM 854 O O . ASN A 1 104 ? -20.138 2.273 -11.569 1.00 93.88 104 ASN A O 1
ATOM 858 N N . THR A 1 105 ? -19.739 1.906 -13.744 1.00 93.38 105 THR A N 1
ATOM 859 C CA . THR A 1 105 ? -19.913 0.441 -13.745 1.00 93.38 105 THR A CA 1
ATOM 860 C C . THR A 1 105 ? -18.736 -0.258 -14.439 1.00 93.38 105 THR A C 1
ATOM 862 O O . THR A 1 105 ? -17.955 0.391 -15.127 1.00 93.38 105 THR A O 1
ATOM 865 N N . GLY A 1 106 ? -18.576 -1.574 -14.277 1.00 94.31 106 GLY A N 1
ATOM 866 C CA . GLY A 1 106 ? -17.412 -2.329 -14.780 1.00 94.31 106 GLY A CA 1
ATOM 867 C C . GLY A 1 106 ? -16.266 -2.396 -13.766 1.00 94.31 106 GLY A C 1
ATOM 868 O O . GLY A 1 106 ? -16.471 -2.134 -12.576 1.00 94.31 106 GLY A O 1
ATOM 869 N N . ILE A 1 107 ? -15.060 -2.739 -14.220 1.00 95.75 107 ILE A N 1
ATOM 870 C CA . ILE A 1 107 ? -13.900 -2.931 -13.335 1.00 95.75 107 ILE A CA 1
ATOM 871 C C . ILE A 1 107 ? -13.366 -1.584 -12.793 1.00 95.75 107 ILE A C 1
ATOM 873 O O . ILE A 1 107 ? -13.061 -0.675 -13.575 1.00 95.75 107 ILE A O 1
ATOM 877 N N . PRO A 1 108 ? -13.202 -1.434 -11.461 1.00 97.06 108 PRO A N 1
ATOM 878 C CA . PRO A 1 108 ? -12.703 -0.206 -10.847 1.00 97.06 108 PRO A CA 1
ATOM 879 C C . PRO A 1 108 ? -11.265 0.114 -11.253 1.00 97.06 108 PRO A C 1
ATOM 881 O O . PRO A 1 108 ? -10.423 -0.776 -11.341 1.00 97.06 108 PRO A O 1
ATOM 884 N N . ILE A 1 109 ? -10.953 1.400 -11.412 1.00 97.31 109 ILE A N 1
ATOM 885 C CA . ILE A 1 109 ? -9.592 1.885 -11.655 1.00 97.31 109 ILE A CA 1
ATOM 886 C C . ILE A 1 109 ? -9.029 2.455 -10.353 1.00 97.31 109 ILE A C 1
ATOM 888 O O . ILE A 1 109 ? -9.523 3.462 -9.838 1.00 97.31 109 ILE A O 1
ATOM 892 N N . ILE A 1 110 ? -7.950 1.861 -9.847 1.00 97.56 110 ILE A N 1
ATOM 893 C CA . ILE A 1 110 ? -7.223 2.403 -8.699 1.00 97.56 110 ILE A CA 1
ATOM 894 C C . ILE A 1 110 ? -6.342 3.536 -9.197 1.00 97.56 110 ILE A C 1
ATOM 896 O O . ILE A 1 110 ? -5.399 3.316 -9.954 1.00 97.56 110 ILE A O 1
ATOM 900 N N . ARG A 1 111 ? -6.668 4.757 -8.778 1.00 95.31 111 ARG A N 1
ATOM 901 C CA . ARG A 1 111 ? -5.925 5.990 -9.052 1.00 95.31 111 ARG A CA 1
ATOM 902 C C . ARG A 1 111 ? -5.094 6.378 -7.839 1.00 95.31 111 ARG A C 1
ATOM 904 O O . ARG A 1 111 ? -5.249 5.847 -6.748 1.00 95.31 111 ARG A O 1
ATOM 911 N N . ILE A 1 112 ? -4.189 7.327 -8.027 1.00 93.88 112 ILE A N 1
ATOM 912 C CA . ILE A 1 112 ? -3.206 7.654 -6.996 1.00 93.88 112 ILE A CA 1
ATOM 913 C C . ILE A 1 112 ? -3.834 8.130 -5.674 1.00 93.88 112 ILE A C 1
ATOM 915 O O . ILE A 1 112 ? -3.377 7.754 -4.603 1.00 93.88 112 ILE A O 1
ATOM 919 N N . SER A 1 113 ? -4.960 8.848 -5.743 1.00 93.44 113 SER A N 1
ATOM 920 C CA . SER A 1 113 ? -5.742 9.275 -4.574 1.00 93.44 113 SER A CA 1
ATOM 921 C C . SER A 1 113 ? -6.336 8.114 -3.767 1.00 93.44 113 SER A C 1
ATOM 923 O O . SER A 1 113 ? -6.770 8.305 -2.633 1.00 93.44 113 SER A O 1
ATOM 925 N N . ASN A 1 114 ? -6.407 6.921 -4.357 1.00 95.56 114 ASN A N 1
ATOM 926 C CA . ASN A 1 114 ? -6.912 5.726 -3.701 1.00 95.56 114 ASN A CA 1
ATOM 927 C C . ASN A 1 114 ? -5.853 5.025 -2.842 1.00 95.56 114 ASN A C 1
ATOM 929 O O . ASN A 1 114 ? -6.219 4.185 -2.021 1.00 95.56 114 ASN A O 1
ATOM 933 N N . VAL A 1 115 ? -4.569 5.349 -3.023 1.00 95.44 115 VAL A N 1
ATOM 934 C CA . VAL A 1 115 ? -3.474 4.778 -2.236 1.00 95.44 115 VAL A CA 1
ATOM 935 C C . VAL A 1 115 ? -3.377 5.534 -0.914 1.00 95.44 115 VAL A C 1
ATOM 937 O O . VAL A 1 115 ? -3.064 6.725 -0.885 1.00 95.44 115 VAL A O 1
ATOM 940 N N . GLN A 1 116 ? -3.678 4.841 0.179 1.00 92.81 116 GLN A N 1
ATOM 941 C CA . GLN A 1 116 ? -3.519 5.332 1.543 1.00 92.81 116 GLN A CA 1
ATOM 942 C C . GLN A 1 116 ? -2.511 4.447 2.272 1.00 92.81 116 GLN A C 1
ATOM 944 O O . GLN A 1 116 ? -2.238 3.327 1.838 1.00 92.81 116 GLN A O 1
ATOM 949 N N . ASP A 1 117 ? -1.977 4.941 3.382 1.00 87.00 117 ASP A N 1
ATOM 950 C CA . ASP A 1 117 ? -1.122 4.125 4.237 1.00 87.00 117 ASP A CA 1
ATOM 951 C C . ASP A 1 117 ? -1.905 2.883 4.706 1.00 87.00 117 ASP A C 1
ATOM 953 O O . ASP A 1 117 ? -3.071 2.967 5.104 1.00 87.00 117 ASP A O 1
ATOM 957 N N . ASP A 1 118 ? -1.290 1.708 4.572 1.00 86.81 118 ASP A N 1
ATOM 958 C CA . ASP A 1 118 ? -1.836 0.387 4.915 1.00 86.81 118 ASP A CA 1
ATOM 959 C C . ASP A 1 118 ? -3.060 -0.117 4.123 1.00 86.81 118 ASP A C 1
ATOM 961 O O . ASP A 1 118 ? -3.516 -1.253 4.346 1.00 86.81 118 ASP A O 1
ATOM 965 N N . THR A 1 119 ? -3.635 0.661 3.201 1.00 93.81 119 THR A N 1
ATOM 966 C CA . THR A 1 119 ? -4.871 0.255 2.512 1.00 93.81 119 THR A CA 1
ATOM 967 C C . THR A 1 119 ? -5.087 0.925 1.160 1.00 93.81 119 THR A C 1
ATOM 969 O O . THR A 1 119 ? -4.651 2.045 0.911 1.00 93.81 119 THR A O 1
ATOM 972 N N . ILE A 1 120 ? -5.836 0.250 0.288 1.00 96.56 120 ILE A N 1
ATOM 973 C CA . ILE A 1 120 ? -6.249 0.778 -1.014 1.00 96.56 120 ILE A CA 1
ATOM 974 C C . ILE A 1 120 ? -7.768 0.952 -1.046 1.00 96.56 120 ILE A C 1
ATOM 976 O O . ILE A 1 120 ? -8.532 0.010 -0.807 1.00 96.56 120 ILE A O 1
ATOM 980 N N . LEU A 1 121 ? -8.217 2.165 -1.361 1.00 95.56 121 LEU A N 1
ATOM 981 C CA . LEU A 1 121 ? -9.633 2.478 -1.542 1.00 95.56 121 LEU A CA 1
ATOM 982 C C . LEU A 1 121 ? -10.105 2.022 -2.933 1.00 95.56 121 LEU A C 1
ATOM 984 O O . LEU A 1 121 ? -9.404 2.215 -3.919 1.00 95.56 121 LEU A O 1
ATOM 988 N N . LYS A 1 122 ? -11.312 1.456 -3.040 1.00 92.19 122 LYS A N 1
ATOM 989 C CA . LYS A 1 122 ? -11.900 1.013 -4.326 1.00 92.19 122 LYS A CA 1
ATOM 990 C C . LYS A 1 122 ? -12.884 2.030 -4.930 1.00 92.19 122 LYS A C 1
ATOM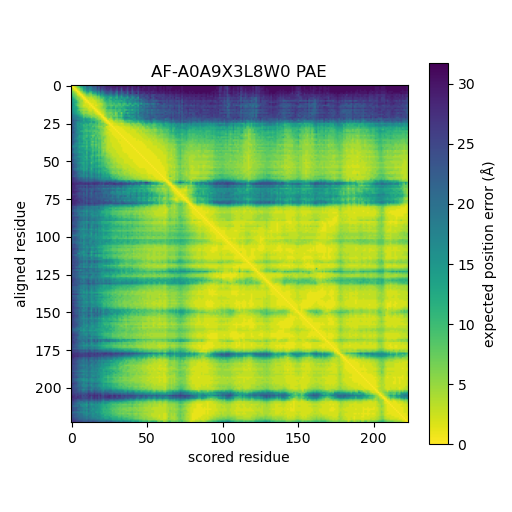 992 O O . LYS A 1 122 ? -13.551 1.747 -5.915 1.00 92.19 122 LYS A O 1
ATOM 997 N N . ASN A 1 123 ? -13.031 3.205 -4.322 1.00 89.56 123 ASN A N 1
ATOM 998 C CA . ASN A 1 123 ? -13.980 4.218 -4.779 1.00 89.56 123 ASN A CA 1
ATOM 999 C C . ASN A 1 123 ? -13.458 5.001 -5.997 1.00 89.56 123 ASN A C 1
ATOM 1001 O O . ASN A 1 123 ? -12.254 5.178 -6.183 1.00 89.56 123 ASN A O 1
ATOM 1005 N N . GLY A 1 124 ? -14.373 5.542 -6.802 1.00 89.50 124 GLY A N 1
ATOM 1006 C CA . GLY A 1 124 ? -14.035 6.415 -7.922 1.00 89.50 124 GLY A CA 1
ATOM 1007 C C . GLY A 1 124 ? -14.664 5.954 -9.226 1.00 89.50 124 GLY A C 1
ATOM 1008 O O . GLY A 1 124 ? -15.876 5.803 -9.300 1.00 89.50 124 GLY A O 1
ATOM 1009 N N . VAL A 1 125 ? -13.829 5.803 -10.251 1.00 93.44 125 VAL A N 1
ATOM 1010 C CA . VAL A 1 125 ? -14.250 5.520 -11.626 1.00 93.44 125 VAL A CA 1
ATOM 1011 C C . VAL A 1 125 ? -13.954 4.074 -11.999 1.00 93.44 125 VAL A C 1
ATOM 1013 O O . VAL A 1 125 ? -12.978 3.487 -11.526 1.00 93.44 125 VAL A O 1
ATOM 1016 N N . CYS A 1 126 ? -14.768 3.535 -12.894 1.00 95.06 126 CYS A N 1
ATOM 1017 C CA . CYS A 1 126 ? -14.584 2.230 -13.504 1.00 95.06 126 CYS A CA 1
ATOM 1018 C C . CYS A 1 126 ? -14.245 2.359 -14.992 1.00 95.06 126 CYS A C 1
ATOM 1020 O O . CYS A 1 126 ? -14.443 3.411 -15.614 1.00 95.06 126 CYS A O 1
ATOM 1022 N N . TYR A 1 127 ? -13.734 1.267 -15.552 1.00 95.62 127 TYR A N 1
ATOM 1023 C CA . TYR A 1 127 ? -13.470 1.106 -16.975 1.00 95.62 127 TYR A CA 1
ATOM 1024 C C . TYR A 1 127 ? -14.375 0.011 -17.567 1.00 95.62 127 TYR A C 1
ATOM 1026 O O . TYR A 1 127 ? -14.700 -0.939 -16.853 1.00 95.62 127 TYR A O 1
ATOM 1034 N N . PRO A 1 128 ? -14.785 0.110 -18.845 1.00 91.75 128 PRO A N 1
ATOM 1035 C CA . PRO A 1 128 ? -15.607 -0.912 -19.488 1.00 91.75 128 PRO A CA 1
ATOM 1036 C C . PRO A 1 128 ? -14.920 -2.277 -19.574 1.00 91.75 128 PRO A C 1
ATOM 1038 O O . PRO A 1 128 ? -13.780 -2.373 -20.027 1.00 91.75 128 PRO A O 1
ATOM 1041 N N . ASP A 1 129 ? -15.657 -3.337 -19.236 1.00 87.12 129 ASP A N 1
ATOM 1042 C CA . ASP A 1 129 ? -15.180 -4.728 -19.325 1.00 87.12 129 ASP A CA 1
ATOM 1043 C C . ASP A 1 129 ? -15.042 -5.217 -20.776 1.00 87.12 129 ASP A C 1
ATOM 1045 O O . ASP A 1 129 ? -14.374 -6.212 -21.041 1.00 87.12 129 ASP A O 1
ATOM 1049 N N . SER A 1 130 ? -15.653 -4.508 -21.733 1.00 84.75 130 SER A N 1
ATOM 1050 C CA . SER A 1 130 ? -15.528 -4.790 -23.166 1.00 84.75 130 SER A CA 1
ATOM 1051 C C . SER A 1 130 ? -14.139 -4.472 -23.731 1.00 84.75 130 SER A C 1
ATOM 1053 O O . SER A 1 130 ? -13.808 -4.918 -24.829 1.00 84.75 130 SER A O 1
ATOM 1055 N N . GLU A 1 131 ? -13.316 -3.707 -23.011 1.00 86.31 131 GLU A N 1
ATOM 1056 C CA . GLU A 1 131 ? -11.962 -3.361 -23.432 1.00 86.31 131 GLU A CA 1
ATOM 1057 C C . GLU A 1 131 ? -10.962 -4.402 -22.926 1.00 86.31 131 GLU A C 1
ATOM 1059 O O . GLU A 1 131 ? -10.840 -4.645 -21.725 1.00 86.31 131 GLU A O 1
ATOM 1064 N N . MET A 1 132 ? -10.177 -4.978 -23.837 1.00 88.12 132 MET A N 1
ATOM 1065 C CA . MET A 1 132 ? -9.088 -5.869 -23.448 1.00 88.12 132 MET A CA 1
ATOM 1066 C C . MET A 1 132 ? -7.923 -5.067 -22.864 1.00 88.12 132 MET A C 1
ATOM 1068 O O . MET A 1 132 ? -7.174 -4.406 -23.585 1.00 88.12 132 MET A O 1
ATOM 1072 N N . ILE A 1 133 ? -7.753 -5.162 -21.547 1.00 93.81 133 ILE A N 1
ATOM 1073 C CA . ILE A 1 133 ? -6.598 -4.637 -20.821 1.00 93.81 133 ILE A CA 1
ATOM 1074 C C . ILE A 1 133 ? -5.644 -5.790 -20.503 1.00 93.81 133 ILE A C 1
ATOM 1076 O O . ILE A 1 133 ? -6.062 -6.866 -20.076 1.00 93.81 133 ILE A O 1
ATOM 1080 N N . ASP A 1 134 ? -4.346 -5.568 -20.713 1.00 95.12 134 ASP A N 1
ATOM 1081 C CA . ASP A 1 134 ? -3.304 -6.550 -20.403 1.00 95.12 134 ASP A CA 1
ATOM 1082 C C . ASP A 1 134 ? -3.381 -6.964 -18.922 1.00 95.12 134 ASP A C 1
ATOM 1084 O O . ASP A 1 134 ? -3.422 -6.115 -18.024 1.00 95.12 134 ASP A O 1
ATOM 1088 N N . LYS A 1 135 ? -3.365 -8.281 -18.671 1.00 94.25 135 LYS A N 1
ATOM 1089 C CA . LYS A 1 135 ? -3.475 -8.887 -17.335 1.00 94.25 135 LYS A CA 1
ATOM 1090 C C . LYS A 1 135 ? -2.446 -8.348 -16.351 1.00 94.25 135 LYS A C 1
ATOM 1092 O O . LYS A 1 135 ? -2.708 -8.341 -15.150 1.00 94.25 135 LYS A O 1
ATOM 1097 N N . LYS A 1 136 ? -1.296 -7.866 -16.828 1.00 94.75 136 LYS A N 1
ATOM 1098 C CA . LYS A 1 136 ? -0.290 -7.255 -15.957 1.00 94.75 136 LYS A CA 1
ATOM 1099 C C . LYS A 1 136 ? -0.862 -6.071 -15.173 1.00 94.75 136 LYS A C 1
ATOM 1101 O O . LYS A 1 136 ? -0.513 -5.890 -14.009 1.00 94.75 136 LYS A O 1
ATOM 1106 N N . PHE A 1 137 ? -1.795 -5.309 -15.748 1.00 96.81 137 PHE A N 1
ATOM 1107 C CA . PHE A 1 137 ? -2.432 -4.160 -15.096 1.00 96.81 137 PHE A CA 1
ATOM 1108 C C . PHE A 1 137 ? -3.584 -4.533 -14.155 1.00 96.81 137 PHE A C 1
ATOM 1110 O O . PHE A 1 137 ? -4.245 -3.637 -13.632 1.00 96.81 137 PHE A O 1
ATOM 1117 N N . LEU A 1 138 ? -3.822 -5.824 -13.916 1.00 96.44 138 LEU A N 1
ATOM 1118 C CA . LEU A 1 138 ? -4.772 -6.277 -12.908 1.00 96.44 138 LEU A CA 1
ATOM 1119 C C . LEU A 1 138 ? -4.171 -6.180 -11.506 1.00 96.44 138 LEU A C 1
ATOM 1121 O O . LEU A 1 138 ? -3.005 -6.514 -11.267 1.00 96.44 138 LEU A O 1
ATOM 1125 N N . ILE A 1 139 ? -5.012 -5.743 -10.581 1.00 97.12 139 ILE A N 1
ATOM 1126 C CA . ILE A 1 139 ? -4.787 -5.721 -9.144 1.00 97.12 139 ILE A CA 1
ATOM 1127 C C . ILE A 1 139 ? -5.718 -6.766 -8.539 1.00 97.12 139 ILE A C 1
ATOM 1129 O O . ILE A 1 139 ? -6.921 -6.755 -8.800 1.00 97.12 139 ILE A O 1
ATOM 1133 N N . ASN A 1 140 ? -5.146 -7.643 -7.724 1.00 95.75 140 ASN A N 1
ATOM 1134 C CA . ASN A 1 140 ? -5.850 -8.678 -6.981 1.00 95.75 140 ASN A CA 1
ATOM 1135 C C . ASN A 1 140 ? -5.670 -8.468 -5.475 1.00 95.75 140 ASN A C 1
ATOM 1137 O O . ASN A 1 140 ? -4.775 -7.738 -5.031 1.00 95.75 140 ASN A O 1
ATOM 1141 N N . GLN A 1 141 ? -6.504 -9.145 -4.685 1.00 95.12 141 GLN A N 1
ATOM 1142 C CA . GLN A 1 141 ? -6.376 -9.163 -3.232 1.00 95.12 141 GLN A CA 1
ATOM 1143 C C . GLN A 1 141 ? -4.948 -9.537 -2.803 1.00 95.12 141 GLN A C 1
ATOM 1145 O O . GLN A 1 141 ? -4.354 -10.484 -3.314 1.00 95.12 141 GLN A O 1
ATOM 1150 N N . GLY A 1 142 ? -4.386 -8.777 -1.866 1.00 92.50 142 GLY A N 1
ATOM 1151 C CA . GLY A 1 142 ? -3.029 -8.959 -1.352 1.00 92.50 142 GLY A CA 1
ATOM 1152 C C . GLY A 1 142 ? -1.933 -8.244 -2.147 1.00 92.50 142 GLY A C 1
ATOM 1153 O O . GLY A 1 142 ? -0.811 -8.153 -1.652 1.00 92.50 142 GLY A O 1
ATOM 1154 N N . ASN A 1 143 ? -2.219 -7.689 -3.332 1.00 94.50 143 ASN A N 1
ATOM 1155 C CA . ASN A 1 143 ? -1.229 -6.880 -4.045 1.00 94.50 143 ASN A CA 1
ATOM 1156 C C . ASN A 1 143 ? -0.875 -5.611 -3.258 1.00 94.50 143 ASN A C 1
ATOM 1158 O O . ASN A 1 143 ? -1.743 -4.953 -2.681 1.00 94.50 143 ASN A O 1
ATOM 1162 N N . ILE A 1 144 ? 0.414 -5.267 -3.270 1.00 95.62 144 ILE A N 1
ATOM 1163 C CA . ILE A 1 144 ? 0.958 -4.080 -2.611 1.00 95.62 144 ILE A CA 1
ATOM 1164 C C . ILE A 1 144 ? 1.177 -3.010 -3.676 1.00 95.62 144 ILE A C 1
ATOM 1166 O O . ILE A 1 144 ? 1.825 -3.267 -4.694 1.00 95.62 144 ILE A O 1
ATOM 1170 N N . LEU A 1 145 ? 0.638 -1.817 -3.443 1.00 96.75 145 LEU A N 1
ATOM 1171 C CA . LEU A 1 145 ? 0.726 -0.685 -4.359 1.00 96.75 145 LEU A CA 1
ATOM 1172 C C . LEU A 1 145 ? 1.480 0.479 -3.713 1.00 96.75 145 LEU A C 1
ATOM 1174 O O . LEU A 1 145 ? 1.400 0.664 -2.500 1.00 96.75 145 LEU A O 1
ATOM 1178 N N . ILE A 1 146 ? 2.157 1.280 -4.534 1.00 96.25 146 ILE A N 1
ATOM 1179 C CA . ILE A 1 146 ? 2.852 2.509 -4.139 1.00 96.25 146 ILE A CA 1
ATOM 1180 C C . ILE A 1 146 ? 2.435 3.683 -5.022 1.00 96.25 146 ILE A C 1
ATOM 1182 O O . ILE A 1 146 ? 2.392 3.577 -6.250 1.00 96.25 146 ILE A O 1
ATOM 1186 N N . ALA A 1 147 ? 2.131 4.820 -4.406 1.00 95.38 147 ALA A N 1
ATOM 1187 C CA . ALA A 1 147 ? 1.895 6.070 -5.117 1.00 95.38 147 ALA A CA 1
ATOM 1188 C C . ALA A 1 147 ? 3.229 6.687 -5.562 1.00 95.38 147 ALA A C 1
ATOM 1190 O O . ALA A 1 147 ? 4.143 6.855 -4.758 1.00 95.38 147 ALA A O 1
ATOM 1191 N N . MET A 1 148 ? 3.345 7.040 -6.845 1.00 94.25 148 MET A N 1
ATOM 1192 C CA . MET A 1 148 ? 4.622 7.456 -7.445 1.00 94.25 148 MET A CA 1
ATOM 1193 C C . MET A 1 148 ? 4.688 8.944 -7.839 1.00 94.25 148 MET A C 1
ATOM 1195 O O . MET A 1 148 ? 5.680 9.371 -8.423 1.00 94.25 148 MET A O 1
ATOM 1199 N N . SER A 1 149 ? 3.645 9.744 -7.578 1.00 89.50 149 SER A N 1
ATOM 1200 C CA . SER A 1 149 ? 3.617 11.166 -7.974 1.00 89.50 149 SER A CA 1
ATOM 1201 C C . SER A 1 149 ? 2.739 12.070 -7.093 1.00 89.50 149 SER A C 1
ATOM 1203 O O . SER A 1 149 ? 1.736 11.638 -6.528 1.00 89.50 149 SER A O 1
ATOM 1205 N N . GLY A 1 150 ? 3.045 13.364 -7.049 1.00 85.38 150 GLY A N 1
ATOM 1206 C CA . GLY A 1 150 ? 2.227 14.368 -6.360 1.00 85.38 150 GLY A CA 1
ATOM 1207 C C . GLY A 1 150 ? 2.242 14.258 -4.829 1.00 85.38 150 GLY A C 1
ATOM 1208 O O . GLY A 1 150 ? 3.138 13.679 -4.232 1.00 85.38 150 GLY A O 1
ATOM 1209 N N . ALA A 1 151 ? 1.226 14.816 -4.163 1.00 82.88 151 ALA A N 1
ATOM 1210 C CA . ALA A 1 151 ? 1.180 14.920 -2.694 1.00 82.88 151 ALA A CA 1
ATOM 1211 C C . ALA A 1 151 ? 1.071 13.574 -1.944 1.00 82.88 151 ALA A C 1
ATOM 1213 O O . ALA A 1 151 ? 1.097 13.538 -0.720 1.00 82.88 151 ALA A O 1
ATOM 1214 N N . THR A 1 152 ? 0.895 12.474 -2.674 1.00 85.94 152 THR A N 1
ATOM 1215 C CA . THR A 1 152 ? 0.743 11.123 -2.112 1.00 85.94 152 THR A CA 1
ATOM 1216 C C . THR A 1 152 ? 1.948 10.235 -2.405 1.00 85.94 152 THR A C 1
ATOM 1218 O O . THR A 1 152 ? 1.924 9.066 -2.033 1.00 85.94 152 THR A O 1
ATOM 1221 N N . THR A 1 153 ? 2.989 10.763 -3.063 1.00 89.69 153 THR A N 1
ATOM 1222 C CA . THR A 1 153 ? 4.195 10.003 -3.408 1.00 89.69 153 THR A CA 1
ATOM 1223 C C . THR A 1 153 ? 4.781 9.320 -2.184 1.00 89.69 153 THR A C 1
ATOM 1225 O O . THR A 1 153 ? 4.979 9.940 -1.145 1.00 89.69 153 THR A O 1
ATOM 1228 N N . GLY A 1 154 ? 5.047 8.027 -2.331 1.00 90.44 154 GLY A N 1
ATOM 1229 C CA . GLY A 1 154 ? 5.645 7.182 -1.312 1.00 90.44 154 GLY A CA 1
ATOM 1230 C C . GLY A 1 154 ? 4.660 6.463 -0.395 1.00 90.44 154 GLY A C 1
ATOM 1231 O O . GLY A 1 154 ? 5.070 5.527 0.285 1.00 90.44 154 GLY A O 1
ATOM 1232 N N . LYS A 1 155 ? 3.365 6.805 -0.426 1.00 92.88 155 LYS A N 1
ATOM 1233 C CA . LYS A 1 155 ? 2.343 6.024 0.286 1.00 92.88 155 LYS A CA 1
ATOM 1234 C C . LYS A 1 155 ? 2.259 4.607 -0.266 1.00 92.88 155 LYS A C 1
ATOM 1236 O O . LYS A 1 155 ? 2.185 4.425 -1.486 1.00 92.88 155 LYS A O 1
ATOM 1241 N N . THR A 1 156 ? 2.203 3.630 0.632 1.00 94.75 156 THR A N 1
ATOM 1242 C CA . THR A 1 156 ? 2.088 2.203 0.318 1.00 94.75 156 THR A CA 1
ATOM 1243 C C . THR A 1 156 ? 0.847 1.595 0.952 1.00 94.75 156 THR A C 1
ATOM 1245 O O . THR A 1 156 ? 0.534 1.864 2.109 1.00 94.75 156 THR A O 1
ATOM 1248 N N . GLY A 1 157 ? 0.154 0.727 0.215 1.00 94.00 157 GLY A N 1
ATOM 1249 C CA . GLY A 1 157 ? -1.051 0.072 0.717 1.00 94.00 157 GLY A CA 1
ATOM 1250 C C . GLY A 1 157 ? -1.278 -1.312 0.122 1.00 94.00 157 GLY A C 1
ATOM 1251 O O . GLY A 1 157 ? -0.823 -1.618 -0.980 1.00 94.00 157 GLY A O 1
ATOM 1252 N N . ILE A 1 158 ? -2.010 -2.147 0.861 1.00 94.69 158 ILE A N 1
ATOM 1253 C CA . ILE A 1 158 ? -2.428 -3.483 0.420 1.00 94.69 158 ILE A CA 1
ATOM 1254 C C . ILE A 1 158 ? -3.851 -3.406 -0.124 1.00 94.69 158 ILE A C 1
ATOM 1256 O O . ILE A 1 158 ? -4.755 -2.869 0.526 1.00 94.69 158 ILE A O 1
ATOM 1260 N N . TYR A 1 159 ? -4.070 -3.985 -1.298 1.00 96.12 159 TYR A N 1
ATOM 1261 C CA . TYR A 1 159 ? -5.401 -4.152 -1.858 1.00 96.12 159 TYR A CA 1
ATOM 1262 C C . TYR A 1 159 ? -6.143 -5.286 -1.135 1.00 96.12 159 TYR A C 1
ATOM 1264 O O . TYR A 1 159 ? -5.793 -6.453 -1.272 1.00 96.12 159 TYR A O 1
ATOM 1272 N N . LYS A 1 160 ? -7.141 -4.951 -0.309 1.00 95.31 160 LYS A N 1
ATOM 1273 C CA . LYS A 1 160 ? -7.837 -5.915 0.575 1.00 95.31 160 LYS A CA 1
ATOM 1274 C C . LYS A 1 160 ? -9.167 -6.433 0.022 1.00 95.31 160 LYS A C 1
ATOM 1276 O O . LYS A 1 160 ? -9.738 -7.344 0.615 1.00 95.31 160 LYS A O 1
ATOM 1281 N N . HIS A 1 161 ? -9.649 -5.860 -1.079 1.00 95.75 161 HIS A N 1
ATOM 1282 C CA . HIS A 1 161 ? -10.921 -6.235 -1.704 1.00 95.75 161 HIS A CA 1
ATOM 1283 C C . HIS A 1 161 ? -10.770 -7.545 -2.481 1.00 95.75 161 HIS A C 1
ATOM 1285 O O . HIS A 1 161 ? -9.684 -7.838 -2.980 1.00 95.75 161 HIS A O 1
ATOM 1291 N N . SER A 1 162 ? -11.843 -8.332 -2.551 1.00 95.44 162 SER A N 1
ATOM 1292 C CA . SER A 1 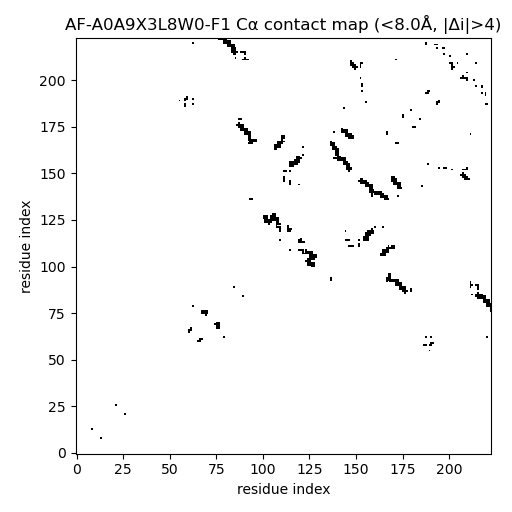162 ? -11.853 -9.630 -3.236 1.00 95.44 162 SER A CA 1
ATOM 1293 C C . SER A 1 162 ? -11.997 -9.498 -4.752 1.00 95.44 162 SER A C 1
ATOM 1295 O O . SER A 1 162 ? -11.557 -10.378 -5.488 1.00 95.44 162 SER A O 1
ATOM 1297 N N . GLU A 1 163 ? -12.612 -8.418 -5.232 1.00 94.88 163 GLU A N 1
ATOM 1298 C CA . GLU A 1 163 ? -12.804 -8.175 -6.659 1.00 94.88 163 GLU A CA 1
ATOM 1299 C C . GLU A 1 163 ? -11.543 -7.606 -7.305 1.00 94.88 163 GLU A C 1
ATOM 1301 O O . GLU A 1 163 ? -10.745 -6.942 -6.656 1.00 94.88 163 GLU A O 1
ATOM 1306 N N . ILE A 1 164 ? -11.374 -7.825 -8.606 1.00 96.19 164 ILE A N 1
ATOM 1307 C CA . ILE A 1 164 ? -10.249 -7.250 -9.343 1.00 96.19 164 ILE A CA 1
ATOM 1308 C C . ILE A 1 164 ? -10.400 -5.735 -9.528 1.00 96.19 164 ILE A C 1
ATOM 1310 O O . ILE A 1 164 ? -11.507 -5.190 -9.549 1.00 96.19 164 ILE A O 1
ATOM 1314 N N . ALA A 1 165 ? -9.274 -5.061 -9.736 1.00 97.62 165 ALA A N 1
ATOM 1315 C CA . ALA A 1 165 ? -9.234 -3.669 -10.167 1.00 97.62 165 ALA A CA 1
ATOM 1316 C C . ALA A 1 165 ? -8.107 -3.425 -11.179 1.00 97.62 165 ALA A C 1
ATOM 1318 O O . ALA A 1 165 ? -7.213 -4.252 -11.353 1.00 97.62 165 ALA A O 1
ATOM 1319 N N . TYR A 1 166 ? -8.134 -2.270 -11.833 1.00 97.62 166 TYR A N 1
ATOM 1320 C CA . TYR A 1 166 ? -7.124 -1.843 -12.789 1.00 97.62 166 TYR A CA 1
ATOM 1321 C C . TYR A 1 166 ? -6.102 -0.881 -12.181 1.00 97.62 166 TYR A C 1
ATOM 1323 O O . TYR A 1 166 ? -6.443 0.051 -11.450 1.00 97.62 166 TYR A O 1
ATOM 1331 N N . LEU A 1 167 ? -4.834 -1.086 -12.534 1.00 97.62 167 LEU A N 1
ATOM 1332 C CA . LEU A 1 167 ? -3.695 -0.275 -12.118 1.00 97.62 167 LEU A CA 1
ATOM 1333 C C . LEU A 1 167 ? -3.527 0.945 -13.030 1.00 97.62 167 LEU A C 1
ATOM 1335 O O . LEU A 1 167 ? -3.018 0.827 -14.146 1.00 97.62 167 LEU A O 1
ATOM 1339 N N . ASN A 1 168 ? -3.927 2.124 -12.555 1.00 96.50 168 ASN A N 1
ATOM 1340 C CA . ASN A 1 168 ? -3.768 3.378 -13.292 1.00 96.50 168 ASN A CA 1
ATOM 1341 C C . ASN A 1 168 ? -2.308 3.835 -13.381 1.00 96.50 168 ASN A C 1
ATOM 1343 O O . ASN A 1 168 ? -1.482 3.506 -12.525 1.00 96.50 168 ASN A O 1
ATOM 1347 N N . GLN A 1 169 ? -2.001 4.696 -14.356 1.00 91.62 169 GLN A N 1
ATOM 1348 C CA . GLN A 1 169 ? -0.710 5.373 -14.407 1.00 91.62 169 GLN A CA 1
ATOM 1349 C C . GLN A 1 169 ? -0.428 6.126 -13.096 1.00 91.62 169 GLN A C 1
ATOM 1351 O O . GLN A 1 169 ? -1.351 6.628 -12.445 1.00 91.62 169 GLN A O 1
ATOM 1356 N N . ARG A 1 170 ? 0.863 6.247 -12.753 1.00 90.00 170 ARG A N 1
ATOM 1357 C CA . ARG A 1 170 ? 1.385 6.887 -11.523 1.00 90.00 170 ARG A CA 1
ATOM 1358 C C . ARG A 1 170 ? 1.210 6.085 -10.227 1.00 90.00 170 ARG A C 1
ATOM 1360 O O . ARG A 1 170 ? 1.468 6.605 -9.143 1.00 90.00 170 ARG A O 1
ATOM 1367 N N . ILE A 1 171 ? 0.832 4.817 -10.347 1.00 95.88 171 ILE A N 1
ATOM 1368 C CA . ILE A 1 171 ? 0.892 3.834 -9.266 1.00 95.88 171 ILE A CA 1
ATOM 1369 C C . ILE A 1 171 ? 1.830 2.712 -9.697 1.00 95.88 171 ILE A C 1
ATOM 1371 O O . ILE A 1 171 ? 1.815 2.296 -10.859 1.00 95.88 171 ILE A O 1
ATOM 1375 N N . GLY A 1 172 ? 2.665 2.266 -8.768 1.00 96.88 172 GLY A N 1
ATOM 1376 C CA . GLY A 1 172 ? 3.471 1.065 -8.903 1.00 96.88 172 GLY A CA 1
ATOM 1377 C C . GLY A 1 172 ? 2.789 -0.101 -8.199 1.00 96.88 172 GLY A C 1
ATOM 1378 O O . GLY A 1 172 ? 2.310 0.061 -7.080 1.00 96.88 172 GLY A O 1
ATOM 1379 N N . LYS A 1 173 ? 2.746 -1.273 -8.827 1.00 96.94 173 LYS A N 1
ATOM 1380 C CA . LYS A 1 173 ? 2.402 -2.537 -8.168 1.00 96.94 173 LYS A CA 1
ATOM 1381 C C . LYS A 1 173 ? 3.687 -3.310 -7.913 1.00 96.94 173 LYS A C 1
ATOM 1383 O O . LYS A 1 173 ? 4.454 -3.523 -8.850 1.00 96.94 173 LYS A O 1
ATOM 1388 N N . PHE A 1 174 ? 3.927 -3.715 -6.672 1.00 95.50 174 PHE A N 1
ATOM 1389 C CA . PHE A 1 174 ? 5.060 -4.580 -6.375 1.00 95.50 174 PHE A CA 1
ATOM 1390 C C . PHE A 1 174 ? 4.765 -6.018 -6.780 1.00 95.50 174 PHE A C 1
ATOM 1392 O O . PHE A 1 174 ? 3.718 -6.571 -6.440 1.00 95.50 174 PHE A O 1
ATOM 1399 N N . GLU A 1 175 ? 5.738 -6.628 -7.438 1.00 91.94 175 GLU A N 1
ATOM 1400 C CA . GLU A 1 175 ? 5.702 -8.020 -7.854 1.00 91.94 175 GLU A CA 1
ATOM 1401 C C . GLU A 1 175 ? 7.004 -8.701 -7.427 1.00 91.94 175 GLU A C 1
ATOM 1403 O O . GLU A 1 175 ? 8.103 -8.198 -7.679 1.00 91.94 175 GLU A O 1
ATOM 1408 N N . GLY A 1 176 ? 6.890 -9.835 -6.740 1.00 86.81 176 GLY A N 1
ATOM 1409 C CA . GLY A 1 176 ? 8.049 -10.601 -6.292 1.00 86.81 176 GLY A CA 1
ATOM 1410 C C . GLY A 1 176 ? 8.788 -11.263 -7.457 1.00 86.81 176 GLY A C 1
ATOM 1411 O O . GLY A 1 176 ? 8.173 -11.744 -8.408 1.00 86.81 176 GLY A O 1
ATOM 1412 N N . LYS A 1 177 ? 10.119 -11.331 -7.377 1.00 84.25 177 LYS A N 1
ATOM 1413 C CA . LYS A 1 177 ? 10.935 -12.227 -8.204 1.00 84.25 177 LYS A CA 1
ATOM 1414 C C . LYS A 1 177 ? 11.072 -13.563 -7.465 1.00 84.25 177 LYS A C 1
ATOM 1416 O O . LYS A 1 177 ? 11.473 -13.569 -6.309 1.00 84.25 177 LYS A O 1
ATOM 1421 N N . GLN A 1 178 ? 10.808 -14.688 -8.139 1.00 71.81 178 GLN A N 1
ATOM 1422 C CA . GLN A 1 178 ? 10.875 -16.046 -7.554 1.00 71.81 178 GLN A CA 1
ATOM 1423 C C . GLN A 1 178 ? 9.837 -16.277 -6.426 1.00 71.81 178 GLN A C 1
ATOM 1425 O O . GLN A 1 178 ? 8.815 -15.595 -6.381 1.00 71.81 178 GLN A O 1
ATOM 1430 N N . SER A 1 179 ? 10.077 -17.245 -5.529 1.00 67.56 179 SER A N 1
ATOM 1431 C CA . SER A 1 179 ? 9.264 -17.562 -4.337 1.00 67.56 179 SER A CA 1
ATOM 1432 C C . SER A 1 179 ? 9.361 -16.479 -3.250 1.00 67.56 179 SER A C 1
ATOM 1434 O O . SER A 1 179 ? 9.703 -16.755 -2.101 1.00 67.56 179 SER A O 1
ATOM 1436 N N . PHE A 1 180 ? 9.127 -15.220 -3.611 1.00 72.94 180 PHE A N 1
ATOM 1437 C CA . PHE A 1 180 ? 9.257 -14.092 -2.701 1.00 72.94 180 PHE A CA 1
ATOM 1438 C C . PHE A 1 180 ? 8.034 -13.975 -1.786 1.00 72.94 180 PHE A C 1
ATOM 1440 O O . PHE A 1 180 ? 6.888 -13.933 -2.238 1.00 72.94 180 PHE A O 1
ATOM 1447 N N . HIS A 1 181 ? 8.268 -13.910 -0.477 1.00 80.38 181 HIS A N 1
ATOM 1448 C CA . HIS A 1 181 ? 7.193 -13.833 0.507 1.00 80.38 181 HIS A CA 1
ATOM 1449 C C . HIS A 1 181 ? 6.679 -12.391 0.650 1.00 80.38 181 HIS A C 1
ATOM 1451 O O . HIS A 1 181 ? 7.325 -11.546 1.265 1.00 80.38 181 HIS A O 1
ATOM 1457 N N . TYR A 1 182 ? 5.473 -12.116 0.146 1.00 83.00 182 TYR A N 1
ATOM 1458 C CA . TYR A 1 182 ? 4.824 -10.796 0.223 1.00 83.00 182 TYR A CA 1
ATOM 1459 C C . TYR A 1 182 ? 4.749 -10.180 1.638 1.00 83.00 182 TYR A C 1
ATOM 1461 O O . TYR A 1 182 ? 4.926 -8.967 1.750 1.00 83.00 182 TYR A O 1
ATOM 1469 N N . PRO A 1 183 ? 4.554 -10.944 2.735 1.00 84.94 183 PRO A N 1
ATOM 1470 C CA . PRO A 1 183 ? 4.627 -10.375 4.082 1.00 84.94 183 PRO A CA 1
ATOM 1471 C C . PRO A 1 183 ? 6.004 -9.792 4.431 1.00 84.94 183 PRO A C 1
ATOM 1473 O O . PRO A 1 183 ? 6.071 -8.759 5.095 1.00 84.94 183 PRO A O 1
ATOM 1476 N N . LEU A 1 184 ? 7.090 -10.415 3.953 1.00 86.06 184 LEU A N 1
ATOM 1477 C CA . LEU A 1 184 ? 8.450 -9.901 4.129 1.00 86.06 184 LEU A CA 1
ATOM 1478 C C . LEU A 1 184 ? 8.633 -8.600 3.346 1.00 86.06 184 LEU A C 1
ATOM 1480 O O . LEU A 1 184 ? 9.138 -7.630 3.903 1.00 86.06 184 LEU A O 1
ATOM 1484 N N . LEU A 1 185 ? 8.161 -8.559 2.093 1.00 89.38 185 LEU A N 1
ATOM 1485 C CA . LEU A 1 185 ? 8.171 -7.336 1.288 1.00 89.38 185 LEU A CA 1
ATOM 1486 C C . LEU A 1 185 ? 7.479 -6.196 2.018 1.00 89.38 185 LEU A C 1
ATOM 1488 O O . LEU A 1 185 ? 8.038 -5.119 2.166 1.00 89.38 185 LEU A O 1
ATOM 1492 N N . TYR A 1 186 ? 6.261 -6.447 2.490 1.00 88.50 186 TYR A N 1
ATOM 1493 C CA . TYR A 1 186 ? 5.491 -5.436 3.186 1.00 88.50 186 TYR A CA 1
ATOM 1494 C C . TYR A 1 186 ? 6.215 -4.946 4.443 1.00 88.50 186 TYR A C 1
ATOM 1496 O O . TYR A 1 186 ? 6.304 -3.746 4.670 1.00 88.50 186 TYR A O 1
ATOM 1504 N N . GLY A 1 187 ? 6.799 -5.865 5.221 1.00 89.06 187 GLY A N 1
ATOM 1505 C CA . GLY A 1 187 ? 7.633 -5.514 6.370 1.00 89.06 187 GLY A CA 1
ATOM 1506 C C . GLY A 1 187 ? 8.807 -4.608 5.995 1.00 89.06 187 GLY A C 1
ATOM 1507 O O . GLY A 1 187 ? 9.035 -3.611 6.670 1.00 89.06 187 GLY A O 1
ATOM 1508 N N . LEU A 1 188 ? 9.503 -4.904 4.894 1.00 90.19 188 LEU A N 1
ATOM 1509 C CA . LEU A 1 188 ? 10.610 -4.090 4.385 1.00 90.19 188 LEU A CA 1
ATOM 1510 C C . LEU A 1 188 ? 10.171 -2.675 3.985 1.00 90.19 188 LEU A C 1
ATOM 1512 O O . LEU A 1 188 ? 10.845 -1.709 4.342 1.00 90.19 188 LEU A O 1
ATOM 1516 N N . LEU A 1 189 ? 9.035 -2.544 3.295 1.00 91.19 189 LEU A N 1
ATOM 1517 C CA . LEU A 1 189 ? 8.469 -1.248 2.895 1.00 91.19 189 LEU A CA 1
ATOM 1518 C C . LEU A 1 189 ? 8.034 -0.399 4.103 1.00 91.19 189 LEU A C 1
ATOM 1520 O O . LEU A 1 189 ? 8.020 0.828 4.040 1.00 91.19 189 LEU A O 1
ATOM 1524 N N . GLU A 1 190 ? 7.724 -1.042 5.229 1.00 88.19 190 GLU A N 1
ATOM 1525 C CA . GLU A 1 190 ? 7.366 -0.361 6.474 1.00 88.19 190 GLU A CA 1
ATOM 1526 C C . GLU A 1 190 ? 8.576 0.120 7.292 1.00 88.19 190 GLU A C 1
ATOM 1528 O O . GLU A 1 190 ? 8.404 0.916 8.223 1.00 88.19 190 GLU A O 1
ATOM 1533 N N . THR A 1 191 ? 9.795 -0.318 6.954 1.00 89.00 191 THR A N 1
ATOM 1534 C CA . THR A 1 191 ? 11.010 0.075 7.683 1.00 89.00 191 THR A CA 1
ATOM 1535 C C . THR A 1 191 ? 11.316 1.565 7.546 1.00 89.00 191 THR A C 1
ATOM 1537 O O . THR A 1 191 ? 11.080 2.188 6.507 1.00 89.00 191 THR A O 1
ATOM 1540 N N . LYS A 1 192 ? 11.923 2.137 8.595 1.00 88.88 192 LYS A N 1
ATOM 1541 C CA . LYS A 1 192 ? 12.435 3.513 8.568 1.00 88.88 192 LYS A CA 1
ATOM 1542 C C . LYS A 1 192 ? 13.471 3.696 7.458 1.00 88.88 192 LYS A C 1
ATOM 1544 O O . LYS A 1 192 ? 13.411 4.682 6.738 1.00 88.88 192 LYS A O 1
ATOM 1549 N N . LEU A 1 193 ? 14.348 2.708 7.260 1.00 90.56 193 LEU A N 1
ATOM 1550 C CA . LEU A 1 193 ? 15.346 2.720 6.191 1.00 90.56 193 LEU A CA 1
ATOM 1551 C C . LEU A 1 193 ? 14.715 2.906 4.805 1.00 90.56 193 LEU A C 1
ATOM 1553 O O . LEU A 1 1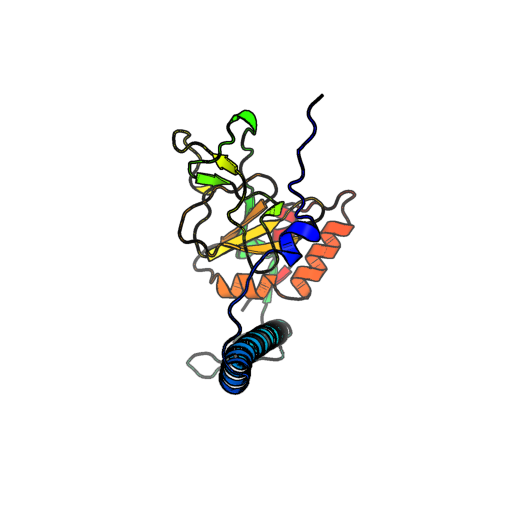93 ? 15.164 3.765 4.045 1.00 90.56 193 LEU A O 1
ATOM 1557 N N . PHE A 1 194 ? 13.677 2.130 4.474 1.00 92.69 194 PHE A N 1
ATOM 1558 C CA . PHE A 1 194 ? 12.983 2.281 3.197 1.00 92.69 194 PHE A CA 1
ATOM 1559 C C . PHE A 1 194 ? 12.332 3.661 3.081 1.00 92.69 194 PHE A C 1
ATOM 1561 O O . PHE A 1 194 ? 12.570 4.359 2.098 1.00 92.69 194 PHE A O 1
ATOM 1568 N N . LYS A 1 195 ? 11.559 4.076 4.094 1.00 91.38 195 LYS A N 1
ATOM 1569 C CA . LYS A 1 195 ? 10.821 5.350 4.088 1.00 91.38 195 LYS A CA 1
ATOM 1570 C C . LYS A 1 195 ? 11.749 6.564 3.976 1.00 91.38 195 LYS A C 1
ATOM 1572 O O . LYS A 1 195 ? 11.478 7.454 3.174 1.00 91.38 195 LYS A O 1
ATOM 1577 N N . ASP A 1 196 ? 12.865 6.569 4.701 1.00 92.12 196 ASP A N 1
ATOM 1578 C CA . ASP A 1 196 ? 13.864 7.642 4.650 1.00 92.12 196 ASP A CA 1
ATOM 1579 C C . ASP A 1 196 ? 14.581 7.674 3.289 1.00 92.12 196 ASP A C 1
ATOM 1581 O O . ASP A 1 196 ? 14.739 8.744 2.699 1.00 92.12 196 ASP A O 1
ATOM 1585 N N . SER A 1 197 ? 14.961 6.507 2.751 1.00 93.56 197 SER A N 1
ATOM 1586 C CA . SER A 1 197 ? 15.592 6.406 1.423 1.00 93.56 197 SER A CA 1
ATOM 1587 C C . SER A 1 197 ? 14.657 6.906 0.321 1.00 93.56 197 SER A C 1
ATOM 1589 O O . SER A 1 197 ? 15.064 7.650 -0.570 1.00 93.56 197 SER A O 1
ATOM 1591 N N . LEU A 1 198 ? 13.383 6.529 0.407 1.00 92.69 198 LEU A N 1
ATOM 1592 C CA . LEU A 1 198 ? 12.335 6.963 -0.504 1.00 92.69 198 LEU A CA 1
ATOM 1593 C C . LEU A 1 198 ? 12.139 8.482 -0.436 1.00 92.69 198 LEU A C 1
ATOM 1595 O O . LEU A 1 198 ? 12.120 9.145 -1.469 1.00 92.69 198 LEU A O 1
ATOM 1599 N N . GLN A 1 199 ? 12.050 9.042 0.773 1.00 90.75 199 GLN A N 1
ATOM 1600 C CA . GLN A 1 199 ? 11.897 10.480 0.983 1.00 90.75 199 GLN A CA 1
ATOM 1601 C C . GLN A 1 199 ? 13.089 11.266 0.429 1.00 90.75 199 GLN A C 1
ATOM 1603 O O . GLN A 1 199 ? 12.894 12.307 -0.197 1.00 90.75 199 GLN A O 1
ATOM 1608 N N . TYR A 1 200 ? 14.312 10.765 0.612 1.00 90.44 200 TYR A N 1
ATOM 1609 C CA . TYR A 1 200 ? 15.514 11.377 0.048 1.00 90.44 200 TYR A CA 1
ATOM 1610 C C . TYR A 1 200 ? 15.452 11.446 -1.485 1.00 90.44 200 TYR A C 1
ATOM 1612 O O . TYR A 1 200 ? 15.685 12.508 -2.062 1.00 90.44 200 TYR A O 1
ATOM 1620 N N . LEU A 1 201 ? 15.056 10.349 -2.140 1.00 89.06 201 LEU A N 1
ATOM 1621 C CA . LEU A 1 201 ? 14.890 10.294 -3.597 1.00 89.06 201 LEU A CA 1
ATOM 1622 C C . LEU A 1 201 ? 13.796 11.253 -4.092 1.00 89.06 201 LEU A C 1
ATOM 1624 O O . LEU A 1 201 ? 13.974 11.917 -5.110 1.00 89.06 201 LEU A O 1
ATOM 1628 N N . ILE A 1 202 ? 12.689 11.370 -3.352 1.00 86.38 202 ILE A N 1
ATOM 1629 C CA . ILE A 1 202 ? 11.588 12.290 -3.680 1.00 86.38 202 ILE A CA 1
ATOM 1630 C C . ILE A 1 202 ? 12.037 13.755 -3.575 1.00 86.38 202 ILE A C 1
ATOM 1632 O O . ILE A 1 202 ? 11.697 14.553 -4.445 1.00 86.38 202 ILE A O 1
ATOM 1636 N N . VAL A 1 203 ? 12.787 14.118 -2.526 1.00 80.94 203 VAL A N 1
ATOM 1637 C CA . VAL A 1 203 ? 13.254 15.500 -2.282 1.00 80.94 203 VAL A CA 1
ATOM 1638 C C . VAL A 1 203 ? 14.371 15.908 -3.242 1.00 80.94 203 VAL A C 1
ATOM 1640 O O . VAL A 1 203 ? 14.463 17.077 -3.607 1.00 80.94 203 VAL A O 1
ATOM 1643 N N . ALA A 1 204 ? 15.202 14.961 -3.680 1.00 72.88 204 ALA A N 1
ATOM 1644 C CA . ALA A 1 204 ? 16.220 15.215 -4.695 1.00 72.88 204 ALA A CA 1
ATOM 1645 C C . ALA A 1 204 ? 15.614 15.570 -6.072 1.00 72.88 204 ALA A C 1
ATOM 1647 O O . ALA A 1 204 ? 16.285 16.190 -6.899 1.00 72.88 204 ALA A O 1
ATOM 1648 N N . GLY A 1 205 ? 14.351 15.207 -6.327 1.00 65.38 205 GLY A N 1
ATOM 1649 C CA . GLY A 1 205 ? 13.618 15.565 -7.540 1.00 65.38 205 GLY A CA 1
ATOM 1650 C C . GLY A 1 205 ? 12.984 16.962 -7.477 1.00 65.38 205 GLY A C 1
ATOM 1651 O O . GLY A 1 205 ? 12.385 17.351 -6.481 1.00 65.38 205 GLY A O 1
ATOM 1652 N N . ALA A 1 206 ? 13.026 17.713 -8.586 1.00 58.25 206 ALA A N 1
ATOM 1653 C CA . ALA A 1 206 ? 12.385 19.036 -8.697 1.00 58.25 206 ALA A CA 1
ATOM 1654 C C . ALA A 1 206 ? 10.840 19.002 -8.586 1.00 58.25 206 ALA A C 1
ATOM 1656 O O . ALA A 1 206 ? 10.199 20.024 -8.348 1.00 58.25 206 ALA A O 1
ATOM 1657 N N . GLN A 1 207 ? 10.233 17.827 -8.772 1.00 64.31 207 GLN A N 1
ATOM 1658 C CA . GLN A 1 207 ? 8.825 17.538 -8.499 1.00 64.31 207 GLN A CA 1
ATOM 1659 C C . GLN A 1 207 ? 8.753 16.262 -7.654 1.00 64.31 207 GLN A C 1
ATOM 1661 O O . GLN A 1 207 ? 9.557 15.363 -7.902 1.00 64.31 207 GLN A O 1
ATOM 1666 N N . PRO A 1 208 ? 7.780 16.131 -6.728 1.00 72.62 208 PRO A N 1
ATOM 1667 C CA . PRO A 1 208 ? 7.645 14.963 -5.861 1.00 72.62 208 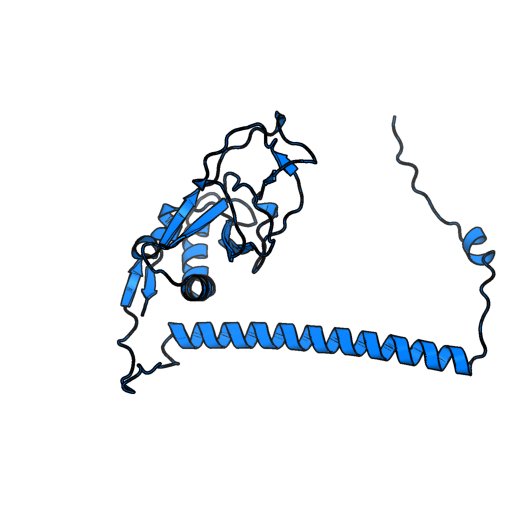PRO A CA 1
ATOM 1668 C C . PRO A 1 208 ? 7.132 13.760 -6.661 1.00 72.62 208 PRO A C 1
ATOM 1670 O O . PRO A 1 208 ? 5.963 13.382 -6.578 1.00 72.62 208 PRO A O 1
ATOM 1673 N N . ASN A 1 209 ? 7.998 13.185 -7.482 1.00 84.62 209 ASN A N 1
ATOM 1674 C CA . ASN A 1 209 ? 7.760 12.015 -8.308 1.00 84.62 209 ASN A CA 1
ATOM 1675 C C . ASN A 1 209 ? 8.902 11.035 -8.066 1.00 84.62 209 ASN A C 1
ATOM 1677 O O . ASN A 1 209 ? 10.037 11.446 -7.849 1.00 84.62 209 ASN A O 1
ATOM 1681 N N . ILE A 1 210 ? 8.602 9.747 -8.146 1.00 90.75 210 ILE A N 1
ATOM 1682 C CA . ILE A 1 210 ? 9.610 8.700 -8.037 1.00 90.75 210 ILE A CA 1
ATOM 1683 C C . ILE A 1 210 ? 9.381 7.657 -9.123 1.00 90.75 210 ILE A C 1
ATOM 1685 O O . ILE A 1 210 ? 8.240 7.283 -9.408 1.00 90.75 210 ILE A O 1
ATOM 1689 N N . SER A 1 211 ? 10.448 7.209 -9.777 1.00 92.31 211 SER A N 1
ATOM 1690 C CA . SER A 1 211 ? 10.343 6.183 -10.810 1.00 92.31 211 SER A CA 1
ATOM 1691 C C . SER A 1 211 ? 10.394 4.770 -10.210 1.00 92.31 211 SER A C 1
ATOM 1693 O O . SER A 1 211 ? 10.949 4.564 -9.128 1.00 92.31 211 SER A O 1
ATOM 1695 N N . PRO A 1 212 ? 9.883 3.750 -10.925 1.00 94.81 212 PRO A N 1
ATOM 1696 C CA . PRO A 1 212 ? 10.114 2.354 -10.566 1.00 94.81 212 PRO A CA 1
ATOM 1697 C C . PRO A 1 212 ? 11.596 2.016 -10.361 1.00 94.81 212 PRO A C 1
ATOM 1699 O O . PRO A 1 212 ? 11.927 1.284 -9.434 1.00 94.81 212 PRO A O 1
ATOM 1702 N N . SER A 1 213 ? 12.487 2.549 -11.203 1.00 94.31 213 SER A N 1
ATOM 1703 C CA . SER A 1 213 ? 13.937 2.347 -11.088 1.00 94.31 213 SER A CA 1
ATOM 1704 C C . SER A 1 213 ? 14.509 2.929 -9.801 1.00 94.31 213 SER A C 1
ATOM 1706 O O . SER A 1 213 ? 15.313 2.258 -9.160 1.00 94.31 213 SER A O 1
ATOM 1708 N N . ASP A 1 214 ? 14.050 4.111 -9.385 1.00 94.75 214 ASP A N 1
ATOM 1709 C CA . ASP A 1 214 ? 14.495 4.727 -8.132 1.00 94.75 214 ASP A CA 1
ATOM 1710 C C . ASP A 1 214 ? 14.096 3.841 -6.948 1.00 94.75 214 ASP A C 1
ATOM 1712 O O . ASP A 1 214 ? 14.951 3.466 -6.148 1.00 94.75 214 ASP A O 1
ATOM 1716 N N . ILE A 1 215 ? 12.831 3.398 -6.900 1.00 95.75 215 ILE A N 1
ATOM 1717 C CA . ILE A 1 215 ? 12.323 2.500 -5.847 1.00 95.75 215 ILE A CA 1
ATOM 1718 C C . ILE A 1 215 ? 13.113 1.184 -5.822 1.00 95.75 215 ILE A C 1
ATOM 1720 O O . ILE A 1 215 ? 13.498 0.705 -4.758 1.00 95.75 215 ILE A O 1
ATOM 1724 N N . MET A 1 216 ? 13.372 0.592 -6.991 1.00 95.81 216 MET A N 1
ATOM 1725 C CA . MET A 1 216 ? 14.114 -0.667 -7.107 1.00 95.81 216 MET A CA 1
ATOM 1726 C C . MET A 1 216 ? 15.600 -0.533 -6.741 1.00 95.81 216 MET A C 1
ATOM 1728 O O . MET A 1 216 ? 16.226 -1.544 -6.421 1.00 95.81 216 MET A O 1
ATOM 1732 N N . SER A 1 217 ? 16.170 0.673 -6.768 1.00 96.19 217 SER A N 1
ATOM 1733 C CA . SER A 1 217 ? 17.571 0.902 -6.390 1.00 96.19 217 SER A CA 1
ATOM 1734 C C . SER A 1 217 ? 17.7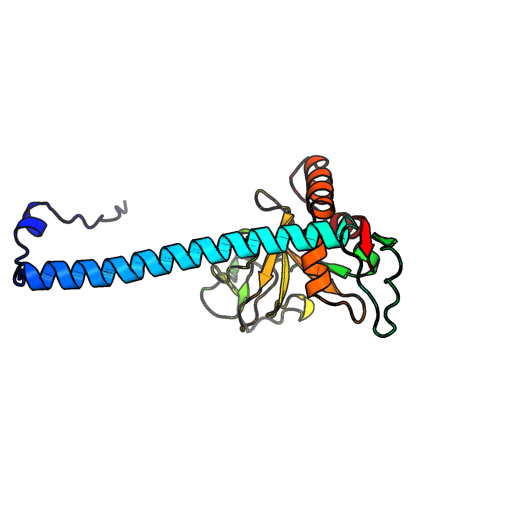86 1.007 -4.875 1.00 96.19 217 SER A C 1
ATOM 1736 O O . SER A 1 217 ? 18.913 0.838 -4.405 1.00 96.19 217 SER A O 1
ATOM 1738 N N . ILE A 1 218 ? 16.714 1.218 -4.097 1.00 95.81 218 ILE A N 1
ATOM 1739 C CA . ILE A 1 218 ? 16.783 1.282 -2.632 1.00 95.81 218 ILE A CA 1
ATOM 1740 C C . ILE A 1 218 ? 17.340 -0.034 -2.093 1.00 95.81 218 ILE A C 1
ATOM 1742 O O . ILE A 1 218 ? 16.812 -1.115 -2.357 1.00 95.81 218 ILE A O 1
ATOM 1746 N N . THR A 1 219 ? 18.421 0.071 -1.327 1.00 94.81 219 THR A N 1
ATOM 1747 C CA . THR A 1 219 ? 19.123 -1.074 -0.754 1.00 94.81 219 THR A CA 1
ATOM 1748 C C . THR A 1 219 ? 18.550 -1.409 0.619 1.00 94.81 219 THR A C 1
ATOM 1750 O O . THR A 1 219 ? 18.501 -0.554 1.502 1.00 94.81 219 THR A O 1
ATOM 1753 N N . LEU A 1 220 ? 18.114 -2.655 0.796 1.00 92.38 220 LEU A N 1
ATOM 1754 C CA . LEU A 1 220 ? 17.400 -3.131 1.980 1.00 92.38 220 LEU A CA 1
ATOM 1755 C C . LEU A 1 220 ? 18.031 -4.420 2.532 1.00 92.38 220 LEU A C 1
ATOM 1757 O O . LEU A 1 220 ? 18.691 -5.144 1.781 1.00 92.38 220 LEU A O 1
ATOM 1761 N N . PRO A 1 221 ? 17.843 -4.715 3.829 1.00 89.12 221 PRO A N 1
ATOM 1762 C CA . PRO A 1 221 ? 18.358 -5.930 4.448 1.00 89.12 221 PRO A CA 1
ATOM 1763 C C . PRO A 1 221 ? 17.472 -7.143 4.126 1.00 89.12 221 PRO A C 1
ATOM 1765 O O . PRO A 1 221 ? 16.330 -7.216 4.575 1.00 89.12 221 PRO A O 1
ATOM 1768 N N . PHE A 1 222 ? 18.003 -8.123 3.396 1.00 85.00 222 PHE A N 1
ATOM 1769 C CA . PHE A 1 222 ? 17.320 -9.390 3.111 1.00 85.00 222 PHE A CA 1
ATOM 1770 C C . PHE A 1 222 ? 17.930 -10.555 3.918 1.00 85.00 222 PHE A C 1
ATOM 1772 O O . PHE A 1 222 ? 19.154 -10.580 4.082 1.00 85.00 222 PHE A O 1
ATOM 1779 N N . PRO A 1 223 ? 17.102 -11.494 4.428 1.00 76.56 223 PRO A N 1
ATOM 1780 C CA . PRO A 1 223 ? 17.543 -12.705 5.131 1.00 76.56 223 PRO A CA 1
ATOM 1781 C C . PRO A 1 223 ? 18.244 -13.739 4.244 1.00 76.56 223 PRO A C 1
ATOM 1783 O O . PRO A 1 223 ? 17.986 -13.753 3.019 1.00 76.56 223 PRO A O 1
#

Mean predicted aligned error: 9.14 Å

Organism: NCBI:txid126157

Sequence (223 aa):
MGGSTRFNVSQSILSSIEISIPSQNKHEKIADFISHFDKKVQLQQEKIDLLKEQKKGYIQSIFERDLKFKDSNRRYFKEFAMFPLGNHAYVQGGFAFKSSKFQNTGIPIIRISNVQDDTILKNGVCYPDSEMIDKKFLINQGNILIAMSGATTGKTGIYKHSEIAYLNQRIGKFEGKQSFHYPLLYGLLETKLFKDSLQYLIVAGAQPNISPSDIMSITLPFP

Secondary structure (DSSP, 8-state):
----------HHHHHT-------HHHHHHHHHHHHHHHHHHHHHHHHHHHHHHHHHHHHHHHHTT----B-TTSPBPPPPEEEEGGGTEEEEE-B---GGG-BSSSEEEE-GGGEETTEE---S-EE-TTS---GGGEE-TT-EEEE-BGGGTT-EEE---SS-EEEBTTEEEEEESSS--HHHHHHHHHSHHHHHHHHHHHHHSSSSB--HHHHHH-EEEE-

Solvent-accessible surface area (backbone atoms only — not comparable to full-atom values): 12722 Å² total; per-residue (Å²): 141,83,83,80,82,74,91,76,87,50,70,69,60,64,72,66,61,86,75,90,78,69,59,68,73,58,48,51,55,52,51,52,54,52,50,52,50,54,52,50,53,50,53,49,52,54,51,52,52,52,50,50,52,50,50,52,52,50,47,42,34,46,75,74,64,74,51,83,55,60,47,99,84,70,43,67,61,71,79,59,45,77,41,40,38,50,79,47,30,47,50,44,72,33,43,85,76,63,72,93,56,55,39,92,53,64,46,30,42,42,44,50,89,27,46,33,76,76,29,46,50,82,71,82,46,12,36,58,76,89,56,90,69,67,72,84,36,55,39,48,55,70,40,38,37,33,18,25,43,56,102,48,44,73,28,41,16,35,30,78,50,87,63,65,30,34,38,25,48,55,27,29,37,59,42,62,48,79,98,49,59,64,72,58,53,53,45,51,63,68,28,68,70,46,49,50,55,50,49,51,54,26,67,75,35,99,53,50,40,56,52,51,67,59,60,25,58,44,68,43,73,41,121

Foldseek 3Di:
DDDDDDDDDDPVNVVPDDDDDPDPVVVVVVVVVVVVVVVVVVVVVVVVVVVVVVLLVVLQCVFVVVDWDADPVRHTDDWFDKDQLLVWKFWDFFDADDPVQWDPDAAAAQDLVQQAAAAGHRDDTHGDPPDDDPPVQKDAFQWKKAQFFDPRHLRIYTYHDHDIHGHHGRMIIMDTDDPHDSVVVVSFSSYPQLSVQSVVQLVVDPGSGHDRVSSRRRIGTDD

Radius of gyration: 24.53 Å; Cα contacts (8 Å, |Δi|>4): 337; chains: 1; bounding box: 67×57×58 Å